Protein AF-A0A2K8WXW1-F1 (afdb_monomer_lite)

Structure (mmCIF, N/CA/C/O backbone):
data_AF-A0A2K8WXW1-F1
#
_entry.id   AF-A0A2K8WXW1-F1
#
loop_
_atom_site.group_PDB
_atom_site.id
_atom_site.type_symbol
_atom_site.label_atom_id
_atom_site.label_alt_id
_atom_site.label_comp_id
_atom_site.label_asym_id
_atom_site.label_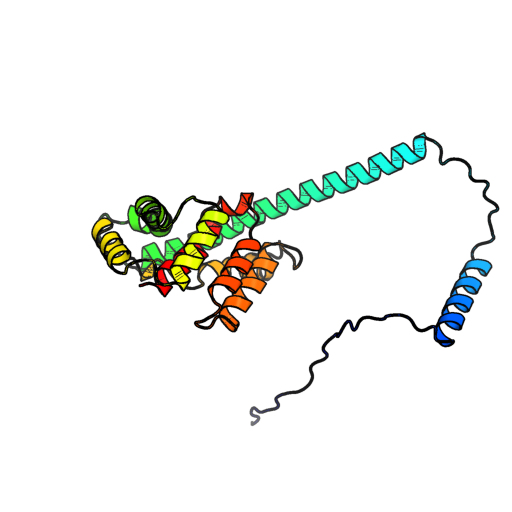entity_id
_atom_site.label_seq_id
_atom_site.pdbx_PDB_ins_code
_atom_site.Cartn_x
_atom_site.Cartn_y
_atom_site.Cartn_z
_atom_site.occupancy
_atom_site.B_iso_or_equiv
_atom_site.auth_seq_id
_atom_site.auth_comp_id
_atom_site.auth_asym_id
_atom_site.auth_atom_id
_atom_site.pdbx_PDB_model_num
ATOM 1 N N . MET A 1 1 ? 44.257 -26.983 9.330 1.00 35.41 1 MET A N 1
ATOM 2 C CA . MET A 1 1 ? 44.995 -25.894 8.655 1.00 35.41 1 MET A CA 1
ATOM 3 C C . MET A 1 1 ? 44.181 -24.623 8.792 1.00 35.41 1 MET A C 1
ATOM 5 O O . MET A 1 1 ? 42.995 -24.639 8.493 1.00 35.41 1 MET A O 1
ATOM 9 N N . LEU A 1 2 ? 44.814 -23.608 9.372 1.00 26.41 2 LEU A N 1
ATOM 10 C CA . LEU A 1 2 ? 44.281 -22.303 9.755 1.00 26.41 2 LEU A CA 1
ATOM 11 C C . LEU A 1 2 ? 44.100 -21.350 8.561 1.00 26.41 2 LEU A C 1
ATOM 13 O O . LEU A 1 2 ? 44.933 -21.359 7.658 1.00 26.41 2 LEU A O 1
ATOM 17 N N . ASN A 1 3 ? 43.052 -20.516 8.622 1.00 32.53 3 ASN A N 1
ATOM 18 C CA . ASN A 1 3 ? 43.078 -19.032 8.647 1.00 32.53 3 ASN A CA 1
ATOM 19 C C . ASN A 1 3 ? 41.647 -18.518 8.355 1.00 32.53 3 ASN A C 1
ATOM 21 O O . ASN A 1 3 ? 41.179 -18.598 7.225 1.00 32.53 3 ASN A O 1
ATOM 25 N N . SER A 1 4 ? 40.806 -18.241 9.362 1.00 32.38 4 SER A N 1
ATOM 26 C CA . SER A 1 4 ? 40.608 -16.928 10.026 1.00 32.38 4 SER A CA 1
ATOM 27 C C . SER A 1 4 ? 40.550 -15.745 9.045 1.00 32.38 4 SER A C 1
ATOM 29 O O . SER A 1 4 ? 41.544 -15.410 8.412 1.00 32.38 4 SER A O 1
ATOM 31 N N . MET A 1 5 ? 39.379 -15.141 8.808 1.00 28.55 5 MET A N 1
ATOM 32 C CA . MET A 1 5 ? 38.882 -13.974 9.565 1.00 28.55 5 MET A CA 1
ATOM 33 C C . MET A 1 5 ? 39.965 -12.914 9.818 1.00 28.55 5 MET A C 1
ATOM 35 O O . MET A 1 5 ? 40.861 -13.151 10.618 1.00 28.55 5 MET A O 1
ATOM 39 N N . ALA A 1 6 ? 39.801 -11.724 9.229 1.00 27.31 6 ALA A N 1
ATOM 40 C CA . ALA A 1 6 ? 39.492 -10.494 9.971 1.00 27.31 6 ALA A CA 1
ATOM 41 C C . ALA A 1 6 ? 39.951 -9.215 9.239 1.00 27.31 6 ALA A C 1
ATOM 43 O O . ALA A 1 6 ? 41.119 -9.049 8.919 1.00 27.31 6 ALA A O 1
ATOM 44 N N . TRP A 1 7 ? 38.998 -8.282 9.126 1.00 23.19 7 TRP A N 1
ATOM 45 C CA . TRP A 1 7 ? 39.164 -6.857 9.444 1.00 23.19 7 TRP A CA 1
ATOM 46 C C . TRP A 1 7 ? 40.019 -5.961 8.533 1.00 23.19 7 TRP A C 1
ATOM 48 O O . TRP A 1 7 ? 41.228 -5.855 8.689 1.00 23.19 7 TRP A O 1
ATOM 58 N N . ALA A 1 8 ? 39.335 -5.153 7.717 1.00 29.05 8 ALA A N 1
ATOM 59 C CA . ALA A 1 8 ? 39.272 -3.690 7.886 1.00 29.05 8 ALA A CA 1
ATOM 60 C C . ALA A 1 8 ? 38.324 -3.125 6.808 1.00 29.05 8 ALA A C 1
ATOM 62 O O . ALA A 1 8 ? 38.573 -3.260 5.617 1.00 29.05 8 ALA A O 1
ATOM 63 N N . LEU A 1 9 ? 37.107 -2.690 7.141 1.00 28.39 9 LEU A N 1
ATOM 64 C CA . LEU A 1 9 ? 36.787 -1.368 7.696 1.00 28.39 9 LEU A CA 1
ATOM 65 C C . LEU A 1 9 ? 37.421 -0.190 6.930 1.00 28.39 9 LEU A C 1
ATOM 67 O O . LEU A 1 9 ? 38.607 0.079 7.050 1.00 28.39 9 LEU A O 1
ATOM 71 N N . PHE A 1 10 ? 36.529 0.572 6.284 1.00 27.25 10 PHE A N 1
ATOM 72 C CA . PHE A 1 10 ? 36.552 2.030 6.125 1.00 27.25 10 PHE A CA 1
ATOM 73 C C . PHE A 1 10 ? 37.756 2.683 5.420 1.00 27.25 10 PHE A C 1
ATOM 75 O O . PHE A 1 10 ? 38.810 2.881 6.010 1.00 27.25 10 PHE A O 1
ATOM 82 N N . ARG A 1 11 ? 37.504 3.264 4.237 1.00 25.97 11 ARG A N 1
ATOM 83 C CA . ARG A 1 11 ? 37.444 4.732 4.013 1.00 25.97 11 ARG A CA 1
ATOM 84 C C . ARG A 1 11 ? 37.616 5.067 2.529 1.00 25.97 11 ARG A C 1
ATOM 86 O O . ARG A 1 11 ? 38.700 4.931 1.978 1.00 25.97 11 ARG A O 1
ATOM 93 N N . SER A 1 12 ? 36.552 5.607 1.941 1.00 28.94 12 SER A N 1
ATOM 94 C CA . SER A 1 12 ? 36.507 6.826 1.106 1.00 28.94 12 SER A CA 1
ATOM 95 C C . SER A 1 12 ? 35.437 6.656 0.020 1.00 28.94 12 SER A C 1
ATOM 97 O O . SER A 1 12 ? 35.616 5.970 -0.971 1.00 28.94 12 SER A O 1
ATOM 99 N N . SER A 1 13 ? 34.197 7.098 0.227 1.00 34.16 13 SER A N 1
ATOM 100 C CA . SER A 1 13 ? 33.781 8.491 0.032 1.00 34.16 13 SER A CA 1
ATOM 101 C C . SER A 1 13 ? 34.524 9.185 -1.117 1.00 34.16 13 SER A C 1
ATOM 103 O O . SER A 1 13 ? 35.381 10.034 -0.880 1.00 34.16 13 SER A O 1
ATOM 105 N N . GLN A 1 14 ? 34.14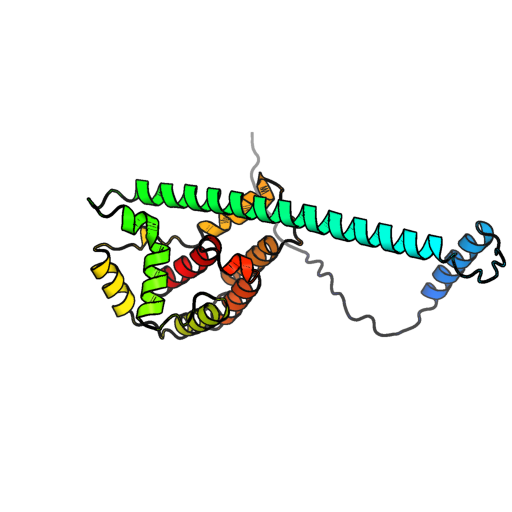8 8.889 -2.362 1.00 31.92 14 GLN A N 1
ATOM 106 C CA . GLN A 1 14 ? 34.220 9.893 -3.424 1.00 31.92 14 GLN A CA 1
ATOM 107 C C . GLN A 1 14 ? 32.815 10.297 -3.847 1.00 31.92 14 GLN A C 1
ATOM 109 O O . GLN A 1 14 ? 32.205 9.816 -4.793 1.00 31.92 14 GLN A O 1
ATOM 114 N N . ILE A 1 15 ? 32.331 11.223 -3.029 1.00 34.16 15 ILE A N 1
ATOM 115 C CA . ILE A 1 15 ? 31.379 12.274 -3.339 1.00 34.16 15 ILE A CA 1
ATOM 116 C C . ILE A 1 15 ? 31.698 12.833 -4.738 1.00 34.16 15 ILE A C 1
ATOM 118 O O . ILE A 1 15 ? 32.662 13.584 -4.888 1.00 34.16 15 ILE A O 1
ATOM 122 N N . PHE A 1 16 ? 30.881 12.547 -5.754 1.00 29.09 16 PHE A N 1
ATOM 123 C CA . PHE A 1 16 ? 30.829 13.422 -6.927 1.00 29.09 16 PHE A CA 1
ATOM 124 C C . PHE A 1 16 ? 30.012 14.660 -6.554 1.00 29.09 16 PHE A C 1
ATOM 126 O O . PHE A 1 16 ? 28.804 14.751 -6.755 1.00 29.09 16 PHE A O 1
ATOM 133 N N . LYS A 1 17 ? 30.712 15.628 -5.955 1.00 30.69 17 LYS A N 1
ATOM 134 C CA . LYS A 1 17 ? 30.275 17.019 -5.861 1.00 30.69 17 LYS A CA 1
ATOM 135 C C . LYS A 1 17 ? 30.249 17.559 -7.290 1.00 30.69 17 LYS A C 1
ATOM 137 O O . LYS A 1 17 ? 31.291 17.950 -7.811 1.00 30.69 17 LYS A O 1
ATOM 142 N N . PHE A 1 18 ? 29.073 17.663 -7.902 1.00 33.31 18 PHE A N 1
ATOM 143 C CA . PHE A 1 18 ? 28.876 18.681 -8.933 1.00 33.31 18 PHE A CA 1
ATOM 144 C C . PHE A 1 18 ? 28.776 20.036 -8.234 1.00 33.31 18 PHE A C 1
ATOM 146 O O . PHE A 1 18 ? 27.706 20.588 -7.995 1.00 33.31 18 PHE A O 1
ATOM 153 N N . GLY A 1 19 ? 29.944 20.546 -7.845 1.00 29.89 19 GLY A N 1
ATOM 154 C CA . GLY A 1 19 ? 30.117 21.957 -7.569 1.00 29.89 19 GLY A CA 1
ATOM 155 C C . GLY A 1 19 ? 29.889 22.721 -8.866 1.00 29.89 19 GLY A C 1
ATOM 156 O O . GLY A 1 19 ? 30.603 22.515 -9.845 1.00 29.89 19 GLY A O 1
ATOM 157 N N . LEU A 1 20 ? 28.872 23.578 -8.848 1.00 41.91 20 LEU A N 1
ATOM 158 C CA . LEU A 1 20 ? 28.695 24.735 -9.718 1.00 41.91 20 LEU A CA 1
ATOM 159 C C . LEU A 1 20 ? 30.023 25.243 -10.306 1.00 41.91 20 LEU A C 1
ATOM 161 O O . LEU A 1 20 ? 30.772 25.958 -9.640 1.00 41.91 20 LEU A O 1
ATOM 165 N N . LEU A 1 21 ? 30.280 24.961 -11.582 1.00 37.41 21 LEU A N 1
ATOM 166 C CA . LEU A 1 21 ? 31.285 25.697 -12.343 1.00 37.41 21 LEU A CA 1
ATOM 167 C C . LEU A 1 21 ? 30.633 26.941 -12.943 1.00 37.41 21 LEU A C 1
ATOM 169 O O . LEU A 1 21 ? 30.252 26.992 -14.111 1.00 37.41 21 LEU A O 1
ATOM 173 N N . ARG A 1 22 ? 30.541 27.984 -12.111 1.00 40.34 22 ARG A N 1
ATOM 174 C CA . ARG A 1 22 ? 30.559 29.365 -12.595 1.00 40.34 22 ARG A CA 1
ATOM 175 C C . ARG A 1 22 ? 31.976 29.686 -13.086 1.00 40.34 22 ARG A C 1
ATOM 177 O O . ARG A 1 22 ? 32.929 29.629 -12.321 1.00 40.34 22 ARG A O 1
ATOM 184 N N . LYS A 1 23 ? 32.065 30.054 -14.366 1.00 45.69 23 LYS A N 1
ATOM 185 C CA . LYS A 1 23 ? 32.908 31.119 -14.944 1.00 45.69 23 LYS A CA 1
ATOM 186 C C . LYS A 1 23 ? 34.322 31.305 -14.343 1.00 45.69 23 LYS A C 1
ATOM 188 O O . LYS A 1 23 ? 34.497 32.068 -13.398 1.00 45.69 23 LYS A O 1
ATOM 193 N N . LYS A 1 24 ? 35.349 30.744 -14.998 1.00 39.75 24 LYS A N 1
ATOM 194 C CA . LYS A 1 24 ? 36.641 31.432 -15.208 1.00 39.75 24 LYS A CA 1
ATOM 195 C C . LYS A 1 24 ? 37.446 30.754 -16.318 1.00 39.75 24 LYS A C 1
ATOM 197 O O . LYS A 1 24 ? 37.798 29.580 -16.216 1.00 39.75 24 LYS A O 1
ATOM 202 N N . ASP A 1 25 ? 37.712 31.504 -17.381 1.00 49.47 25 ASP A N 1
ATOM 203 C CA . ASP A 1 25 ? 38.533 31.089 -18.513 1.00 49.47 25 ASP A CA 1
ATOM 204 C C . ASP A 1 25 ? 39.944 30.712 -18.057 1.00 49.47 25 ASP A C 1
ATOM 206 O O . ASP A 1 25 ? 40.676 31.532 -17.506 1.00 49.47 25 ASP A O 1
ATOM 210 N N . ASN A 1 26 ? 40.335 29.461 -18.303 1.00 43.66 26 ASN A N 1
ATOM 211 C CA . ASN A 1 26 ? 41.685 28.977 -18.045 1.00 43.66 26 ASN A CA 1
ATOM 212 C C . ASN A 1 26 ? 42.341 28.576 -19.371 1.00 43.66 26 ASN A C 1
ATOM 214 O O . ASN A 1 26 ? 41.805 27.769 -20.133 1.00 43.66 26 ASN A O 1
ATOM 218 N N . LYS A 1 27 ? 43.534 29.124 -19.631 1.00 49.16 27 LYS A N 1
ATOM 219 C CA . LYS A 1 27 ? 44.319 29.044 -20.884 1.00 49.16 27 LYS A CA 1
ATOM 220 C C . LYS A 1 27 ? 44.547 27.610 -21.413 1.00 49.16 27 LYS A C 1
ATOM 222 O O . LYS A 1 27 ? 44.809 27.425 -22.599 1.00 49.16 27 LYS A O 1
ATOM 227 N N . LYS A 1 28 ? 44.391 26.584 -20.562 1.00 47.72 28 LYS A N 1
ATOM 228 C CA . LYS A 1 28 ? 44.425 25.155 -20.937 1.00 47.72 28 LYS A CA 1
ATOM 229 C C . LYS A 1 28 ? 43.214 24.701 -21.771 1.00 47.72 28 LYS A C 1
ATOM 231 O O . LYS A 1 28 ? 43.399 23.889 -22.673 1.00 47.72 28 LYS A O 1
ATOM 236 N N . ASN A 1 29 ? 42.023 25.271 -21.564 1.00 45.53 29 ASN A N 1
ATOM 237 C CA . ASN A 1 29 ? 40.834 24.943 -22.368 1.00 45.53 29 ASN A CA 1
ATOM 238 C C . ASN A 1 29 ? 40.901 25.513 -23.793 1.00 45.53 29 ASN A C 1
ATOM 240 O O . ASN A 1 29 ? 40.309 24.946 -24.709 1.00 45.53 29 ASN A O 1
ATOM 244 N N . LEU A 1 30 ? 41.680 26.579 -24.013 1.00 49.66 30 LEU A N 1
ATOM 245 C CA . LEU A 1 30 ? 41.893 27.145 -25.347 1.00 49.66 30 LEU A CA 1
ATOM 246 C C . LEU A 1 30 ? 42.735 26.215 -26.239 1.00 49.66 30 LEU A C 1
ATOM 248 O O . LEU A 1 30 ? 42.489 26.107 -27.437 1.00 49.66 30 LEU A O 1
ATOM 252 N N . LYS A 1 31 ? 43.706 25.506 -25.646 1.00 44.84 31 LYS A N 1
ATOM 253 C CA . LYS A 1 31 ? 44.615 24.611 -26.378 1.00 44.84 31 LYS A CA 1
ATOM 254 C C . LYS A 1 31 ? 43.911 23.325 -26.828 1.00 44.84 31 LYS A C 1
ATOM 256 O O . LYS A 1 31 ? 44.140 22.881 -27.945 1.00 44.84 31 LYS A O 1
ATOM 261 N N . ILE A 1 32 ? 43.000 22.788 -26.010 1.00 51.19 32 ILE A N 1
ATOM 262 C CA . ILE A 1 32 ? 42.173 21.623 -26.375 1.00 51.19 32 ILE A CA 1
ATOM 263 C C . ILE A 1 32 ? 41.173 21.996 -27.483 1.00 51.19 32 ILE A C 1
ATOM 265 O O . ILE A 1 32 ? 41.048 21.257 -28.456 1.00 51.19 32 ILE A O 1
ATOM 269 N N . ARG A 1 33 ? 40.553 23.186 -27.421 1.00 43.84 33 ARG A N 1
ATOM 270 C CA . ARG A 1 33 ? 39.678 23.701 -28.495 1.00 43.84 33 ARG A CA 1
ATOM 271 C C . ARG A 1 33 ? 40.415 23.920 -29.823 1.00 43.84 33 ARG A C 1
ATOM 273 O O . ARG A 1 33 ? 39.866 23.618 -30.877 1.00 43.84 33 ARG A O 1
ATOM 280 N N . LEU A 1 34 ? 41.656 24.412 -29.781 1.00 48.28 34 LEU A N 1
ATOM 281 C CA . LEU A 1 34 ? 42.472 24.628 -30.982 1.00 48.28 34 LEU A CA 1
ATOM 282 C C . LEU A 1 34 ? 42.942 23.319 -31.629 1.00 48.28 34 LEU A C 1
ATOM 284 O O . LEU A 1 34 ? 42.966 23.236 -32.852 1.00 48.28 34 LEU A O 1
ATOM 288 N N . VAL A 1 35 ? 43.271 22.291 -30.841 1.00 50.56 35 VAL A N 1
ATOM 289 C CA . VAL A 1 35 ? 43.636 20.969 -31.384 1.00 50.56 35 VAL A CA 1
ATOM 290 C C . VAL A 1 35 ? 42.414 20.270 -31.988 1.00 50.56 35 VAL A C 1
ATOM 292 O O . VAL A 1 35 ? 42.523 19.706 -33.074 1.00 50.56 35 VAL A O 1
ATOM 295 N N . PHE A 1 36 ? 41.237 20.393 -31.364 1.00 38.28 36 PHE A N 1
ATOM 296 C CA . PHE A 1 36 ? 39.995 19.842 -31.915 1.00 38.28 36 PHE A CA 1
ATOM 297 C C . PHE A 1 36 ? 39.606 20.511 -33.243 1.00 38.28 36 PHE A C 1
ATOM 299 O O . PHE A 1 36 ? 39.328 19.823 -34.221 1.00 38.28 36 PHE A O 1
ATOM 306 N N . ASN A 1 37 ? 39.701 21.843 -33.334 1.00 44.50 37 ASN A N 1
ATOM 307 C CA . ASN A 1 37 ? 39.435 22.565 -34.585 1.00 44.50 37 ASN A CA 1
ATOM 308 C C . ASN A 1 37 ? 40.449 22.247 -35.700 1.00 44.50 37 ASN A C 1
ATOM 310 O O . ASN A 1 37 ? 40.090 22.296 -36.876 1.00 44.50 37 ASN A O 1
ATOM 314 N N . ARG A 1 38 ? 41.697 21.892 -35.362 1.00 44.19 38 ARG A N 1
ATOM 315 C CA . ARG A 1 38 ? 42.742 21.567 -36.349 1.00 44.19 38 ARG A CA 1
ATOM 316 C C . ARG A 1 38 ? 42.624 20.143 -36.903 1.00 44.19 38 ARG A C 1
ATOM 318 O O . ARG A 1 38 ? 42.958 19.923 -38.057 1.00 44.19 38 ARG A O 1
ATOM 325 N N . ILE A 1 39 ? 42.113 19.190 -36.120 1.00 45.00 39 ILE A N 1
ATOM 326 C CA . ILE A 1 39 ? 41.828 17.824 -36.601 1.00 45.00 39 ILE A CA 1
ATOM 327 C C . ILE A 1 39 ? 40.580 17.819 -37.494 1.00 45.00 39 ILE A C 1
ATOM 329 O O . ILE A 1 39 ? 40.581 17.183 -38.545 1.00 45.00 39 ILE A O 1
ATOM 333 N N . VAL A 1 40 ? 39.550 18.595 -37.139 1.00 41.53 40 VAL A N 1
ATOM 334 C CA . VAL A 1 40 ? 38.325 18.702 -37.949 1.00 41.53 40 VAL A CA 1
ATOM 335 C C . VAL A 1 40 ? 38.597 19.360 -39.311 1.00 41.53 40 VAL A C 1
ATOM 337 O O . VAL A 1 40 ? 38.018 18.942 -40.302 1.00 41.53 40 VAL A O 1
ATOM 340 N N . THR A 1 41 ? 39.533 20.309 -39.405 1.00 47.81 41 THR A N 1
ATOM 341 C CA . THR A 1 41 ? 39.857 21.017 -40.666 1.00 47.81 41 THR A CA 1
ATOM 342 C C . THR A 1 41 ? 40.826 20.285 -41.598 1.00 47.81 41 THR A C 1
ATOM 344 O O . THR A 1 41 ? 40.911 20.642 -42.769 1.00 47.81 41 THR A O 1
ATOM 347 N N . VAL A 1 42 ? 41.545 19.264 -41.119 1.00 47.38 42 VAL A N 1
ATOM 348 C CA . VAL A 1 42 ? 42.438 18.442 -41.963 1.00 47.38 42 VAL A CA 1
ATOM 349 C C . VAL A 1 42 ? 41.697 17.246 -42.573 1.00 47.38 42 VAL A C 1
ATOM 351 O O . VAL A 1 42 ? 42.028 16.834 -43.680 1.00 47.38 42 VAL A O 1
ATOM 354 N N . TYR A 1 43 ? 40.667 16.725 -41.894 1.00 39.41 43 TYR A N 1
ATOM 355 C CA . TYR A 1 43 ? 39.862 15.598 -42.388 1.00 39.41 43 TYR A CA 1
ATOM 356 C C . TYR A 1 43 ? 38.532 16.002 -43.038 1.00 39.41 43 TYR A C 1
ATOM 358 O O . TYR A 1 43 ? 37.952 15.203 -43.768 1.00 39.41 43 TYR A O 1
ATOM 366 N N . PHE A 1 44 ? 38.064 17.235 -42.830 1.00 40.34 44 PHE A N 1
ATOM 367 C CA . PHE A 1 44 ? 36.899 17.781 -43.522 1.00 40.34 44 PHE A CA 1
ATOM 368 C C . PHE A 1 44 ? 37.308 19.063 -44.243 1.00 40.34 44 PHE A C 1
ATOM 370 O O . PHE A 1 44 ? 37.493 20.110 -43.623 1.00 40.34 44 PHE A O 1
ATOM 377 N N . GLN A 1 45 ? 37.456 18.988 -45.569 1.00 36.06 45 GLN A N 1
ATOM 378 C CA . GLN A 1 45 ? 37.508 20.198 -46.387 1.00 36.06 45 GLN A CA 1
ATOM 379 C C . GLN A 1 45 ? 36.246 21.039 -46.132 1.00 36.06 45 GLN A C 1
ATOM 381 O O . GLN A 1 45 ? 35.161 20.472 -45.950 1.00 36.06 45 GLN A O 1
ATOM 386 N N . PRO A 1 46 ? 36.350 22.381 -46.139 1.00 35.25 46 PRO A N 1
ATOM 387 C CA . PRO A 1 46 ? 35.187 23.241 -46.059 1.00 35.25 46 PRO A CA 1
ATOM 388 C C . PRO A 1 46 ? 34.415 23.080 -47.365 1.00 35.25 46 PRO A C 1
ATOM 390 O O . PRO A 1 46 ? 34.719 23.712 -48.375 1.00 35.25 46 PRO A O 1
ATOM 393 N N . TYR A 1 47 ? 33.396 22.227 -47.352 1.00 36.41 47 TYR A N 1
ATOM 394 C CA . TYR A 1 47 ? 32.319 22.374 -48.308 1.00 36.41 47 TYR A CA 1
ATOM 395 C C . TYR A 1 47 ? 31.704 23.745 -48.036 1.00 36.41 47 TYR A C 1
ATOM 397 O O . TYR A 1 47 ? 30.994 23.939 -47.048 1.00 36.41 47 TYR A O 1
ATOM 405 N N . TYR A 1 48 ? 32.000 24.707 -48.910 1.00 42.44 48 TYR A N 1
ATOM 406 C CA . TYR A 1 48 ? 31.105 25.825 -49.161 1.00 42.44 48 TYR A CA 1
ATOM 407 C C . TYR A 1 48 ? 29.781 25.221 -49.626 1.00 42.44 48 TYR A C 1
ATOM 409 O O . TYR A 1 48 ? 29.544 25.029 -50.815 1.00 42.44 48 TYR A O 1
ATOM 417 N N . SER A 1 49 ? 28.938 24.843 -48.673 1.00 33.97 49 SER A N 1
ATOM 418 C CA . SER A 1 49 ? 27.569 24.477 -48.959 1.00 33.97 49 SER A CA 1
ATOM 419 C C . SER A 1 49 ? 26.751 25.729 -48.729 1.00 33.97 49 SER A C 1
ATOM 421 O O . SER A 1 49 ? 26.504 26.145 -47.595 1.00 33.97 49 SER A O 1
ATOM 423 N N . TYR A 1 50 ? 26.383 26.360 -49.842 1.00 38.06 50 TYR A N 1
ATOM 424 C CA . TYR A 1 50 ? 25.182 27.169 -49.938 1.00 38.06 50 TYR A CA 1
ATOM 425 C C . TYR A 1 50 ? 24.109 26.546 -49.042 1.00 38.06 50 TYR A C 1
ATOM 427 O O . TYR A 1 50 ? 23.912 25.331 -49.064 1.00 38.06 50 TYR A O 1
ATOM 435 N N . THR A 1 51 ? 23.421 27.354 -48.239 1.00 46.47 51 THR A N 1
ATOM 436 C CA . THR A 1 51 ? 22.194 26.933 -47.563 1.00 46.47 51 THR A CA 1
ATOM 437 C C . THR A 1 51 ? 21.156 26.588 -48.628 1.00 46.47 51 THR A C 1
ATOM 439 O O . THR A 1 51 ? 20.289 27.393 -48.958 1.00 46.47 51 THR A O 1
ATOM 442 N N . ILE A 1 52 ? 21.265 25.393 -49.202 1.00 50.62 52 ILE A N 1
ATOM 443 C CA . ILE A 1 52 ? 20.201 24.755 -49.950 1.00 50.62 52 ILE A CA 1
ATOM 444 C C . ILE A 1 52 ? 19.157 24.466 -48.873 1.00 50.62 52 ILE A C 1
ATOM 446 O O . ILE A 1 52 ? 19.469 23.746 -47.915 1.00 50.62 52 ILE A O 1
ATOM 450 N N . PRO A 1 53 ? 17.954 25.063 -48.932 1.00 53.06 53 PRO A N 1
ATOM 451 C CA . PRO A 1 53 ? 16.900 24.682 -48.014 1.00 53.06 53 PRO A CA 1
ATOM 452 C C . PRO A 1 53 ? 16.745 23.174 -48.154 1.00 53.06 53 PRO A C 1
ATOM 454 O O . PRO A 1 53 ? 16.498 22.688 -49.257 1.00 53.06 53 PRO A O 1
ATOM 457 N N . LEU A 1 54 ? 16.975 22.446 -47.053 1.00 48.75 54 LEU A N 1
ATOM 458 C CA . LEU A 1 54 ? 16.814 20.996 -47.015 1.00 48.75 54 LEU A CA 1
ATOM 459 C C . LEU A 1 54 ? 15.510 20.680 -47.765 1.00 48.75 54 LEU A C 1
ATOM 461 O O . LEU A 1 54 ? 14.486 21.252 -47.355 1.00 48.75 54 LEU A O 1
ATOM 465 N N . PRO A 1 55 ? 15.539 19.899 -48.868 1.00 60.38 55 PRO A N 1
ATOM 466 C CA . PRO A 1 55 ? 14.377 19.732 -49.727 1.00 60.38 55 PRO A CA 1
ATOM 467 C C . PRO A 1 55 ? 13.179 19.413 -48.849 1.00 60.38 55 PRO A C 1
ATOM 469 O O . PRO A 1 55 ? 13.295 18.617 -47.915 1.00 60.38 55 PRO A O 1
ATOM 472 N N . THR A 1 56 ? 12.042 20.054 -49.091 1.00 60.19 56 THR A N 1
ATOM 473 C CA . THR A 1 56 ? 10.841 19.947 -48.246 1.00 60.19 56 THR A CA 1
ATOM 474 C C . THR A 1 56 ? 10.466 18.485 -47.961 1.00 60.19 56 THR A C 1
ATOM 476 O O . THR A 1 56 ? 9.959 18.166 -46.889 1.00 60.19 56 THR A O 1
ATOM 479 N N . ILE A 1 57 ? 10.802 17.589 -48.895 1.00 61.53 57 ILE A N 1
ATOM 480 C CA . ILE A 1 57 ? 10.681 16.130 -48.809 1.00 61.53 57 ILE A CA 1
ATOM 481 C C . ILE A 1 57 ? 11.595 15.521 -47.725 1.00 61.53 57 ILE A C 1
ATOM 483 O O . ILE A 1 57 ? 11.119 14.725 -46.923 1.00 61.53 57 ILE A O 1
ATOM 487 N N . LEU A 1 58 ? 12.868 15.923 -47.627 1.00 65.38 58 LEU A N 1
ATOM 488 C CA . LEU A 1 58 ? 13.828 15.396 -46.645 1.00 65.38 58 LEU A CA 1
ATOM 489 C C . LEU A 1 58 ? 13.503 15.855 -45.211 1.00 65.38 58 LEU A C 1
ATOM 491 O O . LEU A 1 58 ? 13.666 15.081 -44.271 1.00 65.38 58 LEU A O 1
ATOM 495 N N . LYS A 1 59 ? 12.964 17.074 -45.033 1.00 66.50 59 LYS A N 1
ATOM 496 C CA . LYS A 1 59 ? 12.456 17.542 -43.723 1.00 66.50 59 LYS A CA 1
ATOM 497 C C . LYS A 1 59 ? 11.244 16.734 -43.260 1.00 66.50 59 LYS A C 1
ATOM 499 O O . LYS A 1 59 ? 11.185 16.345 -42.097 1.00 66.50 59 LYS A O 1
ATOM 504 N N . LYS A 1 60 ? 10.303 16.460 -44.173 1.00 69.38 60 LYS A N 1
ATOM 505 C CA . LYS A 1 60 ? 9.135 15.612 -43.893 1.00 69.38 60 LYS A CA 1
ATOM 506 C C . LYS A 1 60 ? 9.550 14.178 -43.568 1.00 69.38 60 LYS A C 1
ATOM 508 O O . LYS A 1 60 ? 9.024 13.607 -42.623 1.00 69.38 60 LYS A O 1
ATOM 513 N N . LEU A 1 61 ? 10.528 13.625 -44.287 1.00 73.19 61 LEU A N 1
ATOM 514 C CA . LEU A 1 61 ? 11.046 12.281 -44.026 1.00 73.19 61 LEU A CA 1
ATOM 515 C C . LEU A 1 61 ? 11.712 12.184 -42.644 1.00 73.19 61 LEU A C 1
ATOM 517 O O . LEU A 1 61 ? 11.457 11.239 -41.908 1.00 73.19 61 LEU A O 1
ATOM 521 N N . LEU A 1 62 ? 12.494 13.197 -42.252 1.00 76.62 62 LEU A N 1
ATOM 522 C CA . LEU A 1 62 ? 13.105 13.272 -40.921 1.00 76.62 62 LEU A CA 1
ATOM 523 C C . LEU A 1 62 ? 12.047 13.376 -39.809 1.00 76.62 62 LEU A C 1
ATOM 525 O O . LEU A 1 62 ? 12.164 12.702 -38.791 1.00 76.62 62 LEU A O 1
ATOM 529 N N . GLN A 1 63 ? 10.995 14.178 -40.014 1.00 73.88 63 GLN A N 1
ATOM 530 C CA . GLN A 1 63 ? 9.860 14.255 -39.086 1.00 73.88 63 GLN A CA 1
ATOM 531 C C . GLN A 1 63 ? 9.129 12.917 -38.958 1.00 73.88 63 GLN A C 1
ATOM 533 O O . GLN A 1 63 ? 8.814 12.520 -37.842 1.00 73.88 63 GLN A O 1
ATOM 538 N N . ILE A 1 64 ? 8.901 12.209 -40.068 1.00 77.56 64 ILE A N 1
ATOM 539 C CA . ILE A 1 64 ? 8.271 10.883 -40.059 1.00 77.56 64 ILE A CA 1
ATOM 540 C C . ILE A 1 64 ? 9.150 9.884 -39.298 1.00 77.56 64 ILE A C 1
ATOM 542 O O . ILE A 1 64 ? 8.636 9.191 -38.430 1.00 77.56 64 ILE A O 1
ATOM 546 N N . ILE A 1 65 ? 10.466 9.863 -39.539 1.00 76.31 65 ILE A N 1
ATOM 547 C CA . ILE A 1 65 ? 11.401 8.978 -38.825 1.00 76.31 65 ILE A CA 1
ATOM 548 C C . ILE A 1 65 ? 11.379 9.260 -37.316 1.00 76.31 65 ILE A C 1
ATOM 550 O O . ILE A 1 65 ? 11.229 8.333 -36.522 1.00 76.31 65 ILE A O 1
ATOM 554 N N . ILE A 1 66 ? 11.460 10.531 -36.909 1.00 73.38 66 ILE A N 1
ATOM 555 C CA . ILE A 1 66 ? 11.383 10.923 -35.493 1.00 73.38 66 ILE A CA 1
ATOM 556 C C . ILE A 1 66 ? 10.042 10.488 -34.886 1.00 73.38 66 ILE A C 1
ATOM 558 O O . ILE A 1 66 ? 10.028 9.901 -33.808 1.00 73.38 66 ILE A O 1
ATOM 562 N N . LEU A 1 67 ? 8.927 10.702 -35.588 1.00 66.69 67 LEU A N 1
ATOM 563 C CA . LEU A 1 67 ? 7.597 10.309 -35.120 1.00 66.69 67 LEU A CA 1
ATOM 564 C C . LEU A 1 67 ? 7.464 8.781 -34.984 1.00 66.69 67 LEU A C 1
ATOM 566 O O . LEU A 1 67 ? 6.926 8.297 -33.990 1.00 66.69 67 LEU A O 1
ATOM 570 N N . THR A 1 68 ? 8.005 8.009 -35.933 1.00 66.00 68 THR A N 1
ATOM 571 C CA . THR A 1 68 ? 8.018 6.537 -35.865 1.00 66.00 68 THR A CA 1
ATOM 572 C C . THR A 1 68 ? 8.903 6.008 -34.734 1.00 66.00 68 THR A C 1
ATOM 574 O O . THR A 1 68 ? 8.548 5.027 -34.091 1.00 66.00 68 THR A O 1
ATOM 577 N N . LEU A 1 69 ? 10.023 6.676 -34.433 1.00 57.22 69 LEU A N 1
ATOM 578 C CA . LEU A 1 69 ? 10.909 6.291 -33.331 1.00 57.22 69 LEU A CA 1
ATOM 579 C C . LEU A 1 69 ? 10.295 6.611 -31.962 1.00 57.22 69 LEU A C 1
ATOM 581 O O . LEU A 1 69 ? 10.411 5.801 -31.047 1.00 57.22 69 LEU A O 1
ATOM 585 N N . ILE A 1 70 ? 9.614 7.755 -31.825 1.00 61.81 70 ILE A N 1
ATOM 586 C CA . ILE A 1 70 ? 8.907 8.125 -30.587 1.00 61.81 70 ILE A CA 1
ATOM 587 C C . ILE A 1 70 ? 7.761 7.139 -30.323 1.00 61.81 70 ILE A C 1
ATOM 589 O O . ILE A 1 70 ? 7.676 6.575 -29.236 1.00 61.81 70 ILE A O 1
ATOM 593 N N . THR A 1 71 ? 6.939 6.856 -31.337 1.00 61.53 71 THR A N 1
ATOM 594 C CA . THR A 1 71 ? 5.789 5.943 -31.198 1.00 61.53 71 THR A CA 1
ATOM 595 C C . THR A 1 71 ? 6.194 4.494 -30.907 1.00 61.53 71 THR A C 1
ATOM 597 O O . THR A 1 71 ? 5.534 3.837 -30.105 1.00 61.53 71 THR A O 1
ATOM 600 N N . ALA A 1 72 ? 7.300 4.002 -31.479 1.00 55.31 72 ALA A N 1
ATOM 601 C CA . ALA A 1 72 ? 7.827 2.665 -31.182 1.00 55.31 72 ALA A CA 1
ATOM 602 C C . ALA A 1 72 ? 8.429 2.547 -29.765 1.00 55.31 72 ALA A C 1
ATOM 604 O O . ALA A 1 72 ? 8.371 1.485 -29.135 1.00 55.31 72 ALA A O 1
ATOM 605 N N . CYS A 1 73 ? 9.008 3.632 -29.246 1.00 60.06 73 CYS A N 1
ATOM 606 C CA . CYS A 1 73 ? 9.524 3.675 -27.879 1.00 60.06 73 CYS A CA 1
ATOM 607 C C . CYS A 1 73 ? 8.372 3.652 -26.862 1.00 60.06 73 CYS A C 1
ATOM 609 O O . CYS A 1 73 ? 8.399 2.860 -25.919 1.00 60.06 73 CYS A O 1
ATOM 611 N N . ASP A 1 74 ? 7.318 4.436 -27.109 1.00 63.28 74 ASP A N 1
ATOM 612 C CA . ASP A 1 74 ? 6.126 4.480 -26.257 1.00 63.28 74 ASP A CA 1
ATOM 613 C C . ASP A 1 74 ? 5.364 3.147 -26.254 1.00 63.28 74 ASP A C 1
ATOM 615 O O . ASP A 1 74 ? 4.949 2.680 -25.193 1.00 63.28 74 ASP A O 1
ATOM 619 N N . SER A 1 75 ? 5.235 2.468 -27.403 1.00 63.06 75 SER A N 1
ATOM 620 C CA . SER A 1 75 ? 4.576 1.154 -27.460 1.00 63.06 75 SER A CA 1
ATOM 621 C C . SER A 1 75 ? 5.333 0.087 -26.665 1.00 63.06 75 SER A C 1
ATOM 623 O O . SER A 1 75 ? 4.728 -0.726 -25.962 1.00 63.06 75 SER A O 1
ATOM 625 N N . THR A 1 76 ? 6.665 0.100 -26.747 1.00 69.62 76 THR A N 1
ATOM 626 C CA . THR A 1 76 ? 7.520 -0.846 -26.019 1.00 69.62 76 THR A CA 1
ATOM 627 C C . THR A 1 76 ? 7.482 -0.563 -24.520 1.00 69.62 76 THR A C 1
ATOM 629 O O . THR A 1 76 ? 7.306 -1.485 -23.725 1.00 69.62 76 THR A O 1
ATOM 632 N N . LYS A 1 77 ? 7.563 0.715 -24.127 1.00 72.38 77 LYS A N 1
ATOM 633 C CA . LYS A 1 77 ? 7.459 1.142 -22.730 1.00 72.38 77 LYS A CA 1
ATOM 634 C C . LYS A 1 77 ? 6.115 0.755 -22.114 1.00 72.38 77 LYS A C 1
ATOM 636 O O . LYS A 1 77 ? 6.105 0.189 -21.029 1.00 72.38 77 LYS A O 1
ATOM 641 N N . ASN A 1 78 ? 5.008 0.974 -22.825 1.00 76.88 78 ASN A N 1
ATOM 642 C CA . ASN A 1 78 ? 3.676 0.577 -22.360 1.00 76.88 78 ASN A CA 1
ATOM 643 C C . ASN A 1 78 ? 3.555 -0.939 -22.163 1.00 76.88 78 ASN A C 1
ATOM 645 O O . ASN A 1 78 ? 2.934 -1.388 -21.205 1.00 76.88 78 ASN A O 1
ATOM 649 N N . THR A 1 79 ? 4.177 -1.730 -23.041 1.00 85.44 79 THR A N 1
ATOM 650 C CA . THR A 1 79 ? 4.178 -3.196 -22.916 1.00 85.44 79 THR A CA 1
ATOM 651 C C . THR A 1 79 ? 4.977 -3.649 -21.692 1.00 85.44 79 THR A C 1
ATOM 653 O O . THR A 1 79 ? 4.521 -4.508 -20.944 1.00 85.44 79 THR A O 1
ATOM 656 N N . ILE A 1 80 ? 6.153 -3.058 -21.460 1.00 87.19 80 ILE A N 1
ATOM 657 C CA . ILE A 1 80 ? 6.986 -3.366 -20.289 1.00 87.19 80 ILE A CA 1
ATOM 658 C C . ILE A 1 80 ? 6.276 -2.970 -18.992 1.00 87.19 80 ILE A C 1
ATOM 660 O O . ILE A 1 80 ? 6.275 -3.760 -18.052 1.00 87.19 80 ILE A O 1
ATOM 664 N N . ASP A 1 81 ? 5.647 -1.794 -18.946 1.00 88.44 81 ASP A N 1
ATOM 665 C CA . ASP A 1 81 ? 4.894 -1.342 -17.772 1.00 88.44 81 ASP A CA 1
ATOM 666 C C . ASP A 1 81 ? 3.720 -2.279 -17.459 1.00 88.44 81 ASP A C 1
ATOM 668 O O . ASP A 1 81 ? 3.516 -2.623 -16.299 1.00 88.44 81 ASP A O 1
ATOM 672 N N . LEU A 1 82 ? 2.989 -2.753 -18.474 1.00 91.19 82 LEU A N 1
ATOM 673 C CA . LEU A 1 82 ? 1.910 -3.727 -18.281 1.00 91.19 82 LEU A CA 1
ATOM 674 C C . LEU A 1 82 ? 2.437 -5.056 -17.717 1.00 91.19 82 LEU A C 1
ATOM 676 O O . LEU A 1 82 ? 1.898 -5.580 -16.747 1.00 91.19 82 LEU A O 1
ATOM 680 N N . ILE A 1 83 ? 3.529 -5.580 -18.284 1.00 93.31 83 ILE A N 1
ATOM 681 C CA . ILE A 1 83 ? 4.161 -6.809 -17.784 1.00 93.31 83 ILE A CA 1
ATOM 682 C C . ILE A 1 83 ? 4.651 -6.606 -16.345 1.00 93.31 83 ILE A C 1
ATOM 684 O O . ILE A 1 83 ? 4.524 -7.505 -15.514 1.00 93.31 83 ILE A O 1
ATOM 688 N N . ALA A 1 84 ? 5.217 -5.442 -16.028 1.00 94.38 84 ALA A N 1
ATOM 689 C CA . ALA A 1 84 ? 5.675 -5.130 -14.682 1.00 94.38 84 ALA A CA 1
ATOM 690 C C . ALA A 1 84 ? 4.519 -5.117 -13.674 1.00 94.38 84 ALA A C 1
ATOM 692 O O . ALA A 1 84 ? 4.674 -5.689 -12.593 1.00 94.38 84 ALA A O 1
ATOM 693 N N . ASP A 1 85 ? 3.374 -4.534 -14.034 1.00 95.00 85 ASP A N 1
ATOM 694 C CA . ASP A 1 85 ? 2.158 -4.545 -13.216 1.00 95.00 85 ASP A CA 1
ATOM 695 C C . ASP A 1 85 ? 1.685 -5.983 -12.950 1.00 95.00 85 ASP A C 1
ATOM 697 O O . ASP A 1 85 ? 1.557 -6.380 -11.792 1.00 95.00 85 ASP A O 1
ATOM 701 N N . GLU A 1 86 ? 1.531 -6.801 -13.998 1.00 95.12 86 GLU A N 1
ATOM 702 C CA . GLU A 1 86 ? 1.091 -8.201 -13.886 1.00 95.12 86 GLU A CA 1
ATOM 703 C C . GLU A 1 86 ? 2.031 -9.039 -13.005 1.00 95.12 86 GLU A C 1
ATOM 705 O O . GLU A 1 86 ? 1.601 -9.832 -12.162 1.00 95.12 86 GLU A O 1
ATOM 710 N N . LYS A 1 87 ? 3.350 -8.881 -13.180 1.00 94.69 87 LYS A N 1
ATOM 711 C CA . LYS A 1 87 ? 4.347 -9.618 -12.388 1.00 94.69 87 LYS A CA 1
ATOM 712 C C . LYS A 1 87 ? 4.394 -9.139 -10.944 1.00 94.69 87 LYS A C 1
ATOM 714 O O . LYS A 1 87 ? 4.612 -9.956 -10.043 1.00 94.69 87 LYS A O 1
ATOM 719 N N . PHE A 1 88 ? 4.194 -7.844 -10.714 1.00 94.62 88 PHE A N 1
ATOM 720 C CA . PHE A 1 88 ? 4.105 -7.291 -9.372 1.00 94.62 88 PHE A CA 1
ATOM 721 C C . PHE A 1 88 ? 2.869 -7.818 -8.643 1.00 94.62 88 PHE A C 1
ATOM 723 O O . PHE A 1 88 ? 2.993 -8.296 -7.511 1.00 94.62 88 PHE A O 1
ATOM 730 N N . GLU A 1 89 ? 1.707 -7.786 -9.298 1.00 94.12 89 GLU A N 1
ATOM 731 C CA . GLU A 1 89 ? 0.447 -8.303 -8.767 1.00 94.12 89 GLU A CA 1
ATOM 732 C C . GLU A 1 89 ? 0.587 -9.771 -8.377 1.00 94.12 89 GLU A C 1
ATOM 734 O O . GLU A 1 89 ? 0.387 -10.119 -7.214 1.00 94.12 89 GLU A O 1
ATOM 739 N N . LEU A 1 90 ? 1.069 -10.608 -9.300 1.00 92.56 90 LEU A N 1
ATOM 740 C CA . LEU A 1 90 ? 1.267 -12.034 -9.061 1.00 92.56 90 LEU A CA 1
ATOM 741 C C . LEU A 1 90 ? 2.190 -12.300 -7.862 1.00 92.56 90 LEU A C 1
ATOM 743 O O . LEU A 1 90 ? 1.885 -13.127 -7.001 1.00 92.56 90 LEU A O 1
ATOM 747 N N . CYS A 1 91 ? 3.321 -11.592 -7.770 1.00 91.56 91 CYS A N 1
ATOM 748 C CA . CYS A 1 91 ? 4.223 -11.716 -6.624 1.00 91.56 91 CYS A CA 1
ATOM 749 C C . CYS A 1 91 ? 3.531 -11.327 -5.308 1.00 91.56 91 CYS A C 1
ATOM 751 O O . CYS A 1 91 ? 3.676 -12.013 -4.288 1.00 91.56 91 CYS A O 1
ATOM 753 N N . SER A 1 92 ? 2.781 -10.225 -5.334 1.00 89.88 92 SER A N 1
ATOM 754 C CA . SER A 1 92 ? 2.048 -9.686 -4.193 1.00 89.88 92 SER A CA 1
ATOM 755 C C . SER A 1 92 ? 0.980 -10.669 -3.706 1.00 89.88 92 SER A C 1
ATOM 757 O O . SER A 1 92 ? 0.911 -10.970 -2.512 1.00 89.88 92 SER A O 1
ATOM 759 N N . GLU A 1 93 ? 0.208 -11.244 -4.627 1.00 88.69 93 GLU A N 1
ATOM 760 C CA . GLU A 1 93 ? -0.830 -12.233 -4.344 1.00 88.69 93 GLU A CA 1
ATOM 761 C C . GLU A 1 93 ? -0.269 -13.541 -3.797 1.00 88.69 93 GLU A C 1
ATOM 763 O O . GLU A 1 93 ? -0.777 -14.040 -2.797 1.00 88.69 93 GLU A O 1
ATOM 768 N N . ILE A 1 94 ? 0.802 -14.086 -4.383 1.00 86.75 94 ILE A N 1
ATOM 769 C CA . ILE A 1 94 ? 1.431 -15.321 -3.886 1.00 86.75 94 ILE A CA 1
ATOM 770 C C . ILE A 1 94 ? 1.880 -15.143 -2.431 1.00 86.75 94 ILE A C 1
ATOM 772 O O . ILE A 1 94 ? 1.603 -15.992 -1.578 1.00 86.75 94 ILE A O 1
ATOM 776 N N . LYS A 1 95 ? 2.549 -14.023 -2.123 1.00 84.50 95 LYS A N 1
ATOM 777 C CA . LYS A 1 95 ? 2.989 -13.710 -0.755 1.00 84.50 95 LYS A CA 1
ATOM 778 C C . LYS A 1 95 ? 1.811 -13.541 0.196 1.00 84.50 95 LYS A C 1
ATOM 780 O O . LYS A 1 95 ? 1.895 -13.979 1.342 1.00 84.50 95 LYS A O 1
ATOM 785 N N . TYR A 1 96 ? 0.736 -12.912 -0.266 1.00 85.31 96 TYR A N 1
ATOM 786 C CA . TYR A 1 96 ? -0.452 -12.685 0.541 1.00 85.31 96 TYR A CA 1
ATOM 787 C C . TYR A 1 96 ? -1.224 -13.982 0.815 1.00 85.31 96 TYR A C 1
ATOM 789 O O . TYR A 1 96 ? -1.508 -14.305 1.968 1.00 85.31 96 TYR A O 1
ATOM 797 N N . ASN A 1 97 ? -1.486 -14.780 -0.220 1.00 84.25 97 ASN A N 1
ATOM 798 C CA . ASN A 1 97 ? -2.199 -16.053 -0.124 1.00 84.25 97 ASN A CA 1
ATOM 799 C C . ASN A 1 97 ? -1.506 -17.020 0.833 1.00 84.25 97 ASN A C 1
ATOM 801 O O . ASN A 1 97 ? -2.174 -17.642 1.656 1.00 84.25 97 ASN A O 1
ATOM 805 N N . ARG A 1 98 ? -0.170 -17.070 0.804 1.00 80.94 98 ARG A N 1
ATOM 806 C CA . ARG A 1 98 ? 0.614 -17.850 1.766 1.00 80.94 98 ARG A CA 1
ATOM 807 C C . ARG A 1 98 ? 0.284 -17.480 3.218 1.00 80.94 98 ARG A C 1
ATOM 809 O O . ARG A 1 98 ? 0.086 -18.367 4.044 1.00 80.94 98 ARG A O 1
ATOM 816 N N . ARG A 1 99 ? 0.137 -16.188 3.527 1.00 80.19 99 ARG A N 1
ATOM 817 C CA . ARG A 1 99 ? -0.249 -15.719 4.872 1.00 80.19 99 ARG A CA 1
ATOM 818 C C . ARG A 1 99 ? -1.680 -16.100 5.215 1.00 80.19 99 ARG A C 1
ATOM 820 O O . ARG A 1 99 ? -1.929 -16.617 6.301 1.00 80.19 99 ARG A O 1
ATOM 827 N N . VAL A 1 100 ? -2.610 -15.897 4.282 1.00 81.94 100 VAL A N 1
ATOM 828 C CA . VAL A 1 100 ? -4.018 -16.280 4.461 1.00 81.94 100 VAL A CA 1
ATOM 829 C C . VAL A 1 100 ? -4.139 -17.763 4.829 1.00 81.94 100 VAL A C 1
ATOM 831 O O . VAL A 1 100 ? -4.921 -18.096 5.722 1.00 81.94 100 VAL A O 1
ATOM 834 N N . THR A 1 101 ? -3.342 -18.631 4.196 1.00 75.25 101 THR A N 1
ATOM 835 C CA . THR A 1 101 ? -3.322 -20.075 4.468 1.00 75.25 101 THR A CA 1
ATOM 836 C C . THR A 1 101 ? -2.594 -20.452 5.759 1.00 75.25 101 THR A C 1
ATOM 838 O O . THR A 1 101 ? -3.059 -21.336 6.474 1.00 75.25 101 THR A O 1
ATOM 841 N N . GLU A 1 102 ? -1.480 -19.791 6.088 1.00 72.50 102 GLU A N 1
ATOM 842 C CA . GLU A 1 102 ? -0.659 -20.110 7.268 1.00 72.50 102 GLU A CA 1
ATOM 843 C C . GLU A 1 102 ? -1.305 -19.643 8.585 1.00 72.50 102 GLU A C 1
ATOM 845 O O . GLU A 1 102 ? -1.140 -20.290 9.615 1.00 72.50 102 GLU A O 1
ATOM 850 N N . ILE A 1 103 ? -2.098 -18.564 8.569 1.00 67.06 103 ILE A N 1
ATOM 851 C CA . ILE A 1 103 ? -2.688 -17.940 9.774 1.00 67.06 103 ILE A CA 1
ATOM 852 C C . ILE A 1 103 ? -3.957 -18.681 10.267 1.00 67.06 103 ILE A C 1
ATOM 854 O O . ILE A 1 103 ? -4.746 -18.144 11.040 1.00 67.06 103 ILE A O 1
ATOM 858 N N . GLY A 1 104 ? -4.154 -19.936 9.842 1.00 56.12 104 GLY A N 1
ATOM 859 C CA . GLY A 1 104 ? -5.205 -20.856 10.301 1.00 56.12 104 GLY A CA 1
ATOM 860 C C . GLY A 1 104 ? -6.634 -20.403 9.956 1.00 56.12 104 GLY A C 1
ATOM 861 O O . GLY A 1 104 ? -6.947 -19.214 9.963 1.00 56.12 104 GLY A O 1
ATOM 862 N N . PRO A 1 105 ? -7.575 -21.289 9.613 1.00 55.22 105 PRO A N 1
ATOM 863 C CA . PRO A 1 105 ? -8.931 -20.840 9.333 1.00 55.22 105 PRO A CA 1
ATOM 864 C C . PRO A 1 105 ? -9.619 -20.406 10.635 1.00 55.22 105 PRO A C 1
ATOM 866 O O . PRO A 1 105 ? -9.896 -21.221 11.508 1.00 55.22 105 PRO A O 1
ATOM 869 N N . ILE A 1 106 ? -9.971 -19.123 10.731 1.00 64.25 106 ILE A N 1
ATOM 870 C CA . ILE A 1 106 ? -11.135 -18.725 11.525 1.00 64.25 106 ILE A CA 1
ATOM 871 C C . ILE A 1 106 ? -12.320 -19.147 10.663 1.00 64.25 106 ILE A C 1
ATOM 873 O O . ILE A 1 106 ? -12.496 -18.620 9.559 1.00 64.25 106 ILE A O 1
ATOM 877 N N . ALA A 1 107 ? -13.034 -20.189 11.091 1.00 67.94 107 ALA A N 1
ATOM 878 C CA . ALA A 1 107 ? -14.079 -20.823 10.294 1.00 67.94 107 ALA A CA 1
ATOM 879 C C . ALA A 1 107 ? -15.042 -19.773 9.707 1.00 67.94 107 ALA A C 1
ATOM 881 O O . ALA A 1 107 ? -15.535 -18.897 10.415 1.00 67.94 107 ALA A O 1
ATOM 882 N N . GLY A 1 108 ? -15.265 -19.826 8.390 1.00 67.56 108 GLY A N 1
ATOM 883 C CA . GLY A 1 108 ? -16.187 -18.923 7.689 1.00 67.56 108 GLY A CA 1
ATOM 884 C C . GLY A 1 108 ? -15.688 -17.494 7.420 1.00 67.56 108 GLY A C 1
ATOM 885 O O . GLY A 1 108 ? -16.449 -16.698 6.882 1.00 67.56 108 GLY A O 1
ATOM 886 N N . LYS A 1 109 ? -14.432 -17.139 7.740 1.00 80.19 109 LYS A N 1
ATOM 887 C CA . LYS A 1 109 ? -13.899 -15.764 7.578 1.00 80.19 109 LYS A CA 1
ATOM 888 C C . LYS A 1 109 ? -12.898 -15.584 6.426 1.00 80.19 109 LYS A C 1
ATOM 890 O O . LYS A 1 109 ? -12.261 -14.537 6.323 1.00 80.19 109 LYS A O 1
ATOM 895 N N . LEU A 1 110 ? -12.757 -16.576 5.539 1.00 82.94 110 LEU A N 1
ATOM 896 C CA . LEU A 1 110 ? -11.784 -16.554 4.433 1.00 82.94 110 LEU A CA 1
ATOM 897 C C . LEU A 1 110 ? -11.931 -15.318 3.533 1.00 82.94 110 LEU A C 1
ATOM 899 O O . LEU A 1 110 ? -10.929 -14.704 3.180 1.00 82.94 110 LEU A O 1
ATOM 903 N N . ILE A 1 111 ? -13.166 -14.918 3.225 1.00 84.06 111 ILE A N 1
ATOM 904 C CA . ILE A 1 111 ? -13.423 -13.766 2.355 1.00 84.06 111 ILE A CA 1
ATOM 905 C C . ILE A 1 111 ? -12.907 -12.454 2.960 1.00 84.06 111 ILE A C 1
ATOM 907 O O . ILE A 1 111 ? -12.372 -11.617 2.239 1.00 84.06 111 ILE A O 1
ATOM 911 N N . TYR A 1 112 ? -12.982 -12.285 4.284 1.00 85.44 112 TY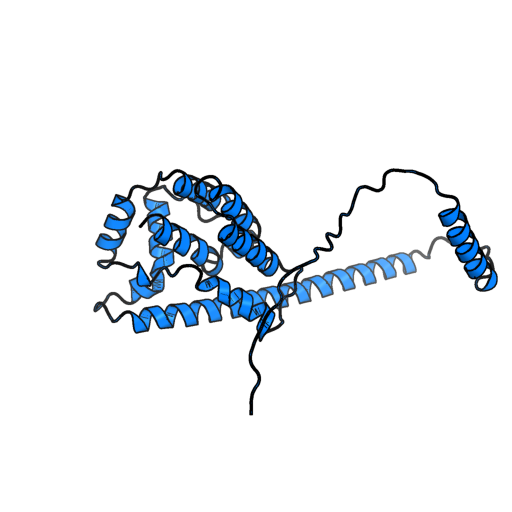R A N 1
ATOM 912 C CA . TYR A 1 112 ? -12.418 -11.110 4.953 1.00 85.44 112 TYR A CA 1
ATOM 913 C C . TYR A 1 112 ? -10.899 -11.152 4.975 1.00 85.44 112 TYR A C 1
ATOM 915 O O . TYR A 1 112 ? -10.260 -10.129 4.751 1.00 85.44 112 TYR A O 1
ATOM 923 N N . LYS A 1 113 ? -10.316 -12.343 5.162 1.00 86.19 113 LYS A N 1
ATOM 924 C CA . LYS A 1 113 ? -8.870 -12.510 5.027 1.00 86.19 113 LYS A CA 1
ATOM 925 C C . LYS A 1 113 ? -8.410 -12.140 3.624 1.00 86.19 113 LYS A C 1
ATOM 927 O O . LYS A 1 113 ? -7.455 -11.401 3.498 1.00 86.19 113 LYS A O 1
ATOM 932 N N . GLN A 1 114 ? -9.081 -12.583 2.568 1.00 87.38 114 GLN A N 1
ATOM 933 C CA . GLN A 1 114 ? -8.671 -12.270 1.193 1.00 87.38 114 GLN A CA 1
ATOM 934 C C . GLN A 1 114 ? -8.762 -10.773 0.856 1.00 87.38 114 GLN A C 1
ATOM 936 O O . GLN A 1 114 ? -7.976 -10.288 0.050 1.00 87.38 114 GLN A O 1
ATOM 941 N N . ASN A 1 115 ? -9.666 -10.038 1.508 1.00 90.44 115 ASN A N 1
ATOM 942 C CA . ASN A 1 115 ? -9.985 -8.648 1.176 1.00 90.44 115 ASN A CA 1
ATOM 943 C C . ASN A 1 115 ? -9.579 -7.638 2.265 1.00 90.44 115 ASN A C 1
ATOM 945 O O . ASN A 1 115 ? -10.128 -6.538 2.310 1.00 90.44 115 ASN A O 1
ATOM 949 N N . ILE A 1 116 ? -8.646 -7.981 3.163 1.00 92.50 116 ILE A N 1
ATOM 950 C CA . ILE A 1 116 ? -8.395 -7.178 4.373 1.00 92.50 116 ILE A CA 1
ATOM 951 C C . ILE A 1 116 ? -7.963 -5.734 4.076 1.00 92.50 116 ILE A C 1
ATOM 953 O O . ILE A 1 116 ? -8.412 -4.811 4.751 1.00 92.50 116 ILE A O 1
ATOM 957 N N . HIS A 1 117 ? -7.149 -5.522 3.035 1.00 94.75 117 HIS A N 1
ATOM 958 C CA . HIS A 1 117 ? -6.709 -4.189 2.618 1.00 94.75 117 HIS A CA 1
ATOM 959 C C . HIS A 1 117 ? -7.887 -3.337 2.149 1.00 94.75 117 HIS A C 1
ATOM 961 O O . HIS A 1 117 ? -8.025 -2.201 2.592 1.00 94.75 117 HIS A O 1
ATOM 967 N N . SER A 1 118 ? -8.776 -3.901 1.327 1.00 95.75 118 SER A N 1
ATOM 968 C CA . SER A 1 118 ? -9.997 -3.220 0.883 1.00 95.75 118 SER A CA 1
ATOM 969 C C . SER A 1 118 ? -10.947 -2.939 2.048 1.00 95.75 118 SER A C 1
ATOM 971 O O . SER A 1 118 ? -11.567 -1.883 2.094 1.00 95.75 118 SER A O 1
ATOM 973 N N . LEU A 1 119 ? -11.058 -3.856 3.016 1.00 96.00 119 LEU A N 1
ATOM 974 C CA . LEU A 1 119 ? -11.873 -3.649 4.217 1.00 96.00 119 LEU A CA 1
ATOM 975 C C . LEU A 1 119 ? -11.338 -2.497 5.078 1.00 96.00 119 LEU A C 1
ATOM 977 O O . LEU A 1 119 ? -12.129 -1.672 5.540 1.00 96.00 119 LEU A O 1
ATOM 981 N N . LEU A 1 120 ? -10.017 -2.406 5.257 1.00 96.81 120 LEU A N 1
ATOM 982 C CA . LEU A 1 120 ? -9.382 -1.282 5.946 1.00 96.81 120 LEU A CA 1
ATOM 983 C C . LEU A 1 120 ? -9.595 0.035 5.185 1.00 96.81 120 LEU A C 1
ATOM 985 O O . LEU A 1 120 ? -10.051 1.003 5.788 1.00 96.81 120 LEU A O 1
ATOM 989 N N . GLU A 1 121 ? -9.323 0.068 3.877 1.00 97.56 121 GLU A N 1
ATOM 990 C CA . GLU A 1 121 ? -9.485 1.257 3.020 1.00 97.56 121 GLU A CA 1
ATOM 991 C C . GLU A 1 121 ? -10.931 1.785 3.056 1.00 97.56 121 GLU A C 1
ATOM 993 O O . GLU A 1 121 ? -11.166 2.963 3.330 1.00 97.56 121 GLU A O 1
ATOM 998 N N . ASN A 1 122 ? -11.913 0.893 2.911 1.00 97.81 122 ASN A N 1
ATOM 999 C CA . ASN A 1 122 ? -13.332 1.239 3.004 1.00 97.81 122 ASN A CA 1
ATOM 1000 C C . ASN A 1 122 ? -13.734 1.724 4.401 1.00 97.81 122 ASN A C 1
ATOM 1002 O O . ASN A 1 122 ? -14.577 2.613 4.528 1.00 97.81 122 ASN A O 1
ATOM 1006 N N . SER A 1 123 ? -13.144 1.162 5.457 1.00 97.25 123 SER A N 1
ATOM 1007 C CA . SER A 1 123 ? -13.417 1.607 6.827 1.00 97.25 123 SER A CA 1
ATOM 1008 C C . SER A 1 123 ? -12.854 3.006 7.078 1.00 97.25 123 SER A C 1
ATOM 1010 O O . SER A 1 123 ? -13.539 3.838 7.671 1.00 97.25 123 SER A O 1
ATOM 1012 N N . LEU A 1 124 ? -11.653 3.301 6.568 1.00 97.69 124 LEU A N 1
ATOM 1013 C CA . LEU A 1 124 ? -11.050 4.636 6.633 1.00 97.69 124 LEU A CA 1
ATOM 1014 C C . LEU A 1 124 ? -11.900 5.680 5.893 1.00 97.69 124 LEU A C 1
ATOM 1016 O O . LEU A 1 124 ? -12.084 6.779 6.417 1.00 97.69 124 LEU A O 1
ATOM 1020 N N . LEU A 1 125 ? -12.456 5.332 4.725 1.00 97.69 125 LEU A N 1
ATOM 1021 C CA . LEU A 1 125 ? -13.399 6.185 3.986 1.00 97.69 125 LEU A CA 1
ATOM 1022 C C . LEU A 1 125 ? -14.686 6.429 4.776 1.00 97.69 125 LEU A C 1
ATOM 1024 O O . LEU A 1 125 ? -15.114 7.568 4.958 1.00 97.69 125 LEU A O 1
ATOM 1028 N N . LYS A 1 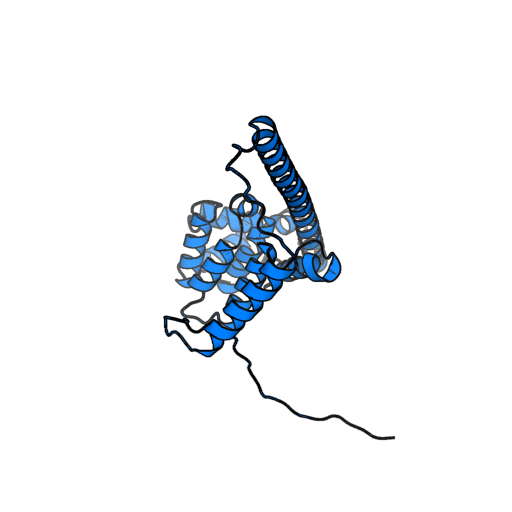126 ? -15.303 5.357 5.283 1.00 97.25 126 LYS A N 1
ATOM 1029 C CA . LYS A 1 126 ? -16.572 5.420 6.022 1.00 97.25 126 LYS A CA 1
ATOM 1030 C C . LYS A 1 126 ? -16.474 6.304 7.266 1.00 97.25 126 LYS A C 1
ATOM 1032 O O . LYS A 1 126 ? -17.403 7.054 7.558 1.00 97.25 126 LYS A O 1
ATOM 1037 N N . GLU A 1 127 ? -15.350 6.235 7.972 1.00 96.19 127 GLU A N 1
ATOM 1038 C CA . GLU A 1 127 ? -15.066 7.041 9.166 1.00 96.19 127 GLU A CA 1
ATOM 1039 C C . GLU A 1 127 ? -14.444 8.413 8.834 1.00 96.19 127 GLU A C 1
ATOM 1041 O O . GLU A 1 127 ? -14.111 9.176 9.739 1.00 96.19 127 GLU A O 1
ATOM 1046 N N . LYS A 1 128 ? -14.330 8.762 7.543 1.00 96.62 128 LYS A N 1
ATOM 1047 C CA . LYS A 1 128 ? -13.817 10.048 7.032 1.00 96.62 128 LYS A CA 1
ATOM 1048 C C . LYS A 1 128 ? -12.364 10.352 7.418 1.00 96.62 128 LYS A C 1
ATOM 1050 O O . LYS A 1 128 ? -11.957 11.514 7.449 1.00 96.62 128 LYS A O 1
ATOM 1055 N N . TYR A 1 129 ? -11.575 9.317 7.705 1.00 97.06 129 TYR A N 1
ATOM 1056 C CA . TYR A 1 129 ? -10.121 9.435 7.828 1.00 97.06 129 TYR A CA 1
ATOM 1057 C C . TYR A 1 129 ? -9.445 9.502 6.458 1.00 97.06 129 TYR A C 1
ATOM 1059 O O . TYR A 1 129 ? -8.458 10.219 6.305 1.00 97.06 129 TYR A O 1
ATOM 1067 N N . LEU A 1 130 ? -9.997 8.781 5.480 1.00 97.81 130 LEU A N 1
ATOM 1068 C CA . LEU A 1 130 ? -9.668 8.894 4.064 1.00 97.81 130 LEU A CA 1
ATOM 1069 C C . LEU A 1 130 ? -10.795 9.663 3.368 1.00 97.81 130 LEU A C 1
ATOM 1071 O O . LEU A 1 130 ? -11.968 9.373 3.599 1.00 97.81 130 LEU A O 1
ATOM 1075 N N . THR A 1 131 ? -10.446 10.655 2.555 1.00 97.38 131 THR A N 1
ATOM 1076 C CA . THR A 1 131 ? -11.405 11.469 1.795 1.00 97.38 131 THR A CA 1
ATOM 1077 C C . THR A 1 131 ? -11.772 10.787 0.482 1.00 97.38 131 THR A C 1
ATOM 1079 O O . THR A 1 131 ? -12.946 10.512 0.246 1.00 97.38 131 THR A O 1
ATOM 1082 N N . GLU A 1 132 ? -10.766 10.446 -0.323 1.00 97.06 132 GLU A N 1
ATOM 1083 C CA . GLU A 1 132 ? -10.905 9.767 -1.615 1.00 97.06 132 GLU A CA 1
ATOM 1084 C C . GLU A 1 132 ? -9.759 8.765 -1.843 1.00 97.06 132 GLU A C 1
ATOM 1086 O O . GLU A 1 132 ? -8.706 8.847 -1.208 1.00 97.06 132 GLU A O 1
ATOM 1091 N N . ILE A 1 133 ? -9.963 7.793 -2.742 1.00 97.00 133 ILE A N 1
ATOM 1092 C CA . ILE A 1 133 ? -8.940 6.797 -3.117 1.00 97.00 133 ILE A CA 1
ATOM 1093 C C . ILE A 1 133 ? -8.071 7.362 -4.246 1.00 97.00 133 ILE A C 1
ATOM 1095 O O . ILE A 1 133 ? -8.087 6.908 -5.389 1.00 97.00 133 ILE A O 1
ATOM 1099 N N . ASP A 1 134 ? -7.312 8.394 -3.914 1.00 97.12 134 ASP A N 1
ATOM 1100 C CA . ASP A 1 134 ? -6.354 9.039 -4.802 1.00 97.12 134 ASP A CA 1
ATOM 1101 C C . ASP A 1 134 ? -5.114 9.488 -4.012 1.00 97.12 134 ASP A C 1
ATOM 1103 O O . ASP A 1 134 ? -5.011 9.299 -2.790 1.00 97.12 134 ASP A O 1
ATOM 1107 N N . LYS A 1 135 ? -4.120 10.052 -4.703 1.00 96.81 135 LYS A N 1
ATOM 1108 C CA . LYS A 1 135 ? -2.890 10.488 -4.031 1.00 96.81 135 LYS A CA 1
ATOM 1109 C C . LYS A 1 135 ? -3.125 11.658 -3.074 1.00 96.81 135 LYS A C 1
ATOM 1111 O O . LYS A 1 135 ? -2.376 11.794 -2.106 1.00 96.81 135 LYS A O 1
ATOM 1116 N N . ILE A 1 136 ? -4.136 12.493 -3.308 1.00 96.69 136 ILE A N 1
ATOM 1117 C CA . ILE A 1 136 ? -4.444 13.636 -2.441 1.00 96.69 136 ILE A CA 1
ATOM 1118 C C . ILE A 1 136 ? -5.005 13.130 -1.111 1.00 96.69 136 ILE A C 1
ATOM 1120 O O . ILE A 1 136 ? -4.432 13.426 -0.059 1.00 96.69 136 ILE A O 1
ATOM 1124 N N . GLY A 1 137 ? -6.037 12.290 -1.152 1.00 97.31 137 GLY A N 1
ATOM 1125 C CA . GLY A 1 137 ? -6.655 11.682 0.018 1.00 97.31 137 GLY A CA 1
ATOM 1126 C C . GLY A 1 137 ? -5.674 10.831 0.816 1.00 97.31 137 GLY A C 1
ATOM 1127 O O . GLY A 1 137 ? -5.623 10.935 2.043 1.00 97.31 137 GLY A O 1
ATOM 1128 N N . TYR A 1 138 ? -4.802 10.069 0.150 1.00 96.81 138 TYR A N 1
ATOM 1129 C CA . TYR A 1 138 ? -3.733 9.347 0.846 1.00 96.81 138 TYR A CA 1
ATOM 1130 C C . TYR A 1 138 ? -2.680 10.273 1.458 1.00 96.81 138 TYR A C 1
ATOM 1132 O O . TYR A 1 138 ? -2.194 9.998 2.554 1.00 96.81 138 TYR A O 1
ATOM 1140 N N . SER A 1 139 ? -2.325 11.384 0.806 1.00 95.19 139 SER A N 1
ATOM 1141 C CA . SER A 1 139 ? -1.408 12.365 1.395 1.00 95.19 139 SER A CA 1
ATOM 1142 C C . SER A 1 139 ? -1.988 12.980 2.672 1.00 95.19 139 SER A C 1
ATOM 1144 O O . SER A 1 139 ? -1.271 13.124 3.664 1.00 95.19 139 SER A O 1
ATOM 1146 N N . GLU A 1 140 ? -3.279 13.313 2.675 1.00 95.44 140 GLU A N 1
ATOM 1147 C CA . GLU A 1 140 ? -3.991 13.806 3.858 1.00 95.44 140 GLU A CA 1
ATOM 1148 C C . GLU A 1 140 ? -4.047 12.748 4.960 1.00 95.44 140 GLU A C 1
ATOM 1150 O O . GLU A 1 140 ? -3.680 13.030 6.102 1.00 95.44 140 GLU A O 1
ATOM 1155 N N . LEU A 1 141 ? -4.417 11.514 4.614 1.00 94.94 141 LEU A N 1
ATOM 1156 C CA . LEU A 1 141 ? -4.450 10.381 5.534 1.00 94.94 141 LEU A CA 1
ATOM 1157 C C . LEU A 1 141 ? -3.084 10.148 6.200 1.00 94.94 141 LEU A C 1
ATOM 1159 O O . LEU A 1 141 ? -3.010 10.009 7.418 1.00 94.94 141 LEU A O 1
ATOM 1163 N N . LEU A 1 142 ? -1.986 10.172 5.440 1.00 92.12 142 LEU A N 1
ATOM 1164 C CA . LEU A 1 142 ? -0.633 9.994 5.982 1.00 92.12 142 LEU A CA 1
ATOM 1165 C C . LEU A 1 142 ? -0.226 11.124 6.944 1.00 92.12 142 LEU A C 1
ATOM 1167 O O . LEU A 1 142 ? 0.467 10.871 7.931 1.00 92.12 142 LEU A O 1
ATOM 1171 N N . LYS A 1 143 ? -0.686 12.362 6.717 1.00 90.62 143 LYS A N 1
ATOM 1172 C CA . LYS A 1 143 ? -0.496 13.462 7.681 1.00 90.62 143 LYS A CA 1
ATOM 1173 C C . LYS A 1 143 ? -1.264 13.199 8.976 1.00 90.62 143 LYS A C 1
ATOM 1175 O O . LYS A 1 143 ? -0.678 13.328 10.050 1.00 90.62 143 LYS A O 1
ATOM 1180 N N . LYS A 1 144 ? -2.520 12.748 8.877 1.00 91.06 144 LYS A N 1
ATOM 1181 C CA . LYS A 1 144 ? -3.360 12.379 10.031 1.00 91.06 144 LYS A CA 1
ATOM 1182 C C . LYS A 1 144 ? -2.745 11.258 10.863 1.00 91.06 144 LYS A C 1
ATOM 1184 O O . LYS A 1 144 ? -2.768 11.323 12.090 1.00 91.06 144 LYS A O 1
ATOM 1189 N N . VAL A 1 145 ? -2.168 10.253 10.203 1.00 88.94 145 VAL A N 1
ATOM 1190 C CA . VAL A 1 145 ? -1.434 9.145 10.838 1.00 88.94 145 VAL A CA 1
ATOM 1191 C C . VAL A 1 145 ? -0.265 9.693 11.660 1.00 88.94 145 VAL A C 1
ATOM 1193 O O . VAL A 1 145 ? -0.169 9.416 12.852 1.00 88.94 145 VAL A O 1
ATOM 1196 N N . ASN A 1 146 ? 0.569 10.546 11.059 1.00 84.69 146 ASN A N 1
ATOM 1197 C CA . ASN A 1 146 ? 1.715 11.169 11.728 1.00 84.69 146 ASN A CA 1
ATOM 1198 C C . ASN A 1 146 ? 1.298 12.069 12.908 1.00 84.69 146 ASN A C 1
ATOM 1200 O O . ASN A 1 146 ? 1.969 12.117 13.934 1.00 84.69 146 ASN A O 1
ATOM 1204 N N . GLN A 1 147 ? 0.168 12.764 12.778 1.00 87.75 147 GLN A N 1
ATOM 1205 C CA . GLN A 1 147 ? -0.411 13.615 13.822 1.00 87.75 147 GLN A CA 1
ATOM 1206 C C . GLN A 1 147 ? -1.198 12.829 14.885 1.00 87.75 147 GLN A C 1
ATOM 1208 O O . GLN A 1 147 ? -1.706 13.433 15.828 1.00 87.75 147 GLN A O 1
ATOM 1213 N N . LYS A 1 148 ? -1.285 11.494 14.764 1.00 87.94 148 LYS A N 1
ATOM 1214 C CA . LYS A 1 148 ? -2.058 10.607 15.651 1.00 87.94 148 LYS A CA 1
ATOM 1215 C C . LYS A 1 148 ? -3.537 11.005 15.760 1.00 87.94 148 LYS A C 1
ATOM 1217 O O . LYS A 1 148 ? -4.151 10.872 16.814 1.00 87.94 148 LYS A O 1
ATOM 1222 N N . GLU A 1 149 ? -4.119 11.487 14.663 1.00 91.94 149 GLU A N 1
ATOM 1223 C CA . GLU A 1 149 ? -5.534 11.884 14.605 1.00 91.94 149 GLU A CA 1
ATOM 1224 C C . GLU A 1 149 ? -6.488 10.689 14.448 1.00 91.94 149 GLU A C 1
ATOM 1226 O O . GLU A 1 149 ? -7.691 10.808 14.704 1.00 91.94 149 GLU A O 1
ATOM 1231 N N . ILE A 1 150 ? -5.973 9.529 14.027 1.00 91.38 150 ILE A N 1
ATOM 1232 C CA . ILE A 1 150 ? -6.754 8.290 13.947 1.00 91.38 150 ILE A CA 1
ATOM 1233 C C . ILE A 1 150 ? -6.881 7.708 15.353 1.00 91.38 150 ILE A C 1
ATOM 1235 O O . ILE A 1 150 ? -5.884 7.395 16.002 1.00 91.38 150 ILE A O 1
ATOM 1239 N N . LYS A 1 151 ? -8.119 7.586 15.836 1.00 91.06 151 LYS A N 1
ATOM 1240 C CA . LYS A 1 151 ? -8.400 7.137 17.204 1.00 91.06 151 LYS A CA 1
ATOM 1241 C C . LYS A 1 151 ? -8.140 5.631 17.332 1.00 91.06 151 LYS A C 1
ATOM 1243 O O . LYS A 1 151 ? -8.569 4.904 16.441 1.00 91.06 151 LYS A O 1
ATOM 1248 N N . PRO A 1 152 ? -7.556 5.135 18.438 1.00 88.75 152 PRO A N 1
ATOM 1249 C CA . PRO A 1 152 ? -7.361 3.695 18.652 1.00 88.75 152 PRO A CA 1
ATOM 1250 C C . PRO A 1 152 ? -8.647 2.865 18.506 1.00 88.75 152 PRO A C 1
ATOM 1252 O O . PRO A 1 152 ? -8.631 1.805 17.883 1.00 88.75 152 PRO A O 1
ATOM 1255 N N . ASP A 1 153 ? -9.785 3.400 18.966 1.00 93.44 153 ASP A N 1
ATOM 1256 C CA . ASP A 1 153 ? -11.106 2.760 18.861 1.00 93.44 153 ASP A CA 1
ATOM 1257 C C . ASP A 1 153 ? -11.517 2.425 17.417 1.00 93.44 153 ASP A C 1
ATOM 1259 O O . ASP A 1 153 ? -12.341 1.537 17.198 1.00 93.44 153 ASP A O 1
ATOM 1263 N N . PHE A 1 154 ? -10.941 3.103 16.416 1.00 95.88 154 PHE A N 1
ATOM 1264 C CA . PHE A 1 154 ? -11.132 2.765 15.006 1.00 95.88 154 PHE A CA 1
ATOM 1265 C C . PHE A 1 154 ? -10.690 1.326 14.707 1.00 95.88 154 PHE A C 1
ATOM 1267 O O . PHE A 1 154 ? -11.427 0.570 14.072 1.00 95.88 154 PHE A O 1
ATOM 1274 N N . PHE A 1 155 ? -9.504 0.931 15.180 1.00 94.62 155 PHE A N 1
ATOM 1275 C CA . PHE A 1 155 ? -8.957 -0.401 14.922 1.00 94.62 155 PHE A CA 1
ATOM 1276 C C . PHE A 1 155 ? -9.684 -1.471 15.731 1.00 94.62 155 PHE A C 1
ATOM 1278 O O . PHE A 1 155 ? -9.933 -2.553 15.206 1.00 94.62 155 PHE A O 1
ATOM 1285 N N . GLU A 1 156 ? -10.104 -1.160 16.957 1.00 94.31 156 GLU A N 1
ATOM 1286 C CA . GLU A 1 156 ? -10.939 -2.063 17.757 1.00 94.31 156 GLU A CA 1
ATOM 1287 C C . GLU A 1 156 ? -12.305 -2.303 17.105 1.00 94.31 156 GLU A C 1
ATOM 1289 O O . GLU A 1 156 ? -12.765 -3.444 17.012 1.00 94.31 156 GLU A O 1
ATOM 1294 N N . LYS A 1 157 ? -12.923 -1.254 16.550 1.00 95.06 157 LYS A N 1
ATOM 1295 C CA . LYS A 1 157 ? -14.151 -1.385 15.761 1.00 95.06 157 LYS A CA 1
ATOM 1296 C C . LYS A 1 157 ? -13.935 -2.253 14.523 1.00 95.06 157 LYS A C 1
ATOM 1298 O O . LYS A 1 157 ? -14.725 -3.159 14.286 1.00 95.06 157 LYS A O 1
ATOM 1303 N N . LEU A 1 158 ? -12.847 -2.037 13.780 1.00 94.56 158 LEU A N 1
ATOM 1304 C CA . LEU A 1 158 ? -12.511 -2.858 12.614 1.00 94.56 158 LEU A CA 1
ATOM 1305 C C . LEU A 1 158 ? -12.344 -4.340 12.988 1.00 94.56 158 LEU A C 1
ATOM 1307 O O . LEU A 1 158 ? -12.906 -5.199 12.310 1.00 94.56 158 LEU A O 1
ATOM 1311 N N . LYS A 1 159 ? -11.613 -4.646 14.072 1.00 93.56 159 LYS A N 1
ATOM 1312 C CA . LYS A 1 159 ? -11.431 -6.016 14.592 1.00 93.56 159 LYS A CA 1
ATOM 1313 C C . LYS A 1 159 ? -12.769 -6.657 14.967 1.00 93.56 159 LYS A C 1
ATOM 1315 O O . LYS A 1 159 ? -13.015 -7.812 14.616 1.00 93.56 159 LYS A O 1
ATOM 1320 N N . SER A 1 160 ? -13.636 -5.902 15.642 1.00 93.06 160 SER A N 1
ATOM 1321 C CA . SER A 1 160 ? -14.984 -6.338 16.018 1.00 93.06 160 SER A CA 1
ATOM 1322 C C . SER A 1 160 ? -15.847 -6.645 14.788 1.00 93.06 160 SER A C 1
ATOM 1324 O O . SER A 1 160 ? -16.414 -7.734 14.692 1.00 93.06 160 SER A O 1
ATOM 1326 N N . ASP A 1 161 ? -15.866 -5.743 13.800 1.00 91.75 161 ASP A N 1
ATOM 1327 C CA . ASP A 1 161 ? -16.672 -5.871 12.580 1.00 91.75 161 ASP A CA 1
ATOM 1328 C C . ASP A 1 161 ? -16.263 -7.101 11.748 1.00 91.75 161 ASP A C 1
ATOM 1330 O O . ASP A 1 161 ? -17.117 -7.846 11.256 1.00 91.75 161 ASP A O 1
ATOM 1334 N N . ILE A 1 162 ? -14.958 -7.373 11.613 1.00 90.94 162 ILE A N 1
ATOM 1335 C CA . ILE A 1 162 ? -14.482 -8.562 10.883 1.00 90.94 162 ILE A CA 1
ATOM 1336 C C . ILE A 1 162 ? -14.538 -9.838 11.741 1.00 90.94 162 ILE A C 1
ATOM 1338 O O . ILE A 1 162 ? -14.667 -10.950 11.208 1.00 90.94 162 ILE A O 1
ATOM 1342 N N . GLY A 1 163 ? -14.522 -9.692 13.067 1.00 89.62 163 GLY A N 1
ATOM 1343 C CA . GLY A 1 163 ? -14.613 -10.764 14.057 1.00 89.62 163 GLY A CA 1
ATOM 1344 C C . GLY A 1 163 ? -13.285 -11.460 14.360 1.00 89.62 163 GLY A C 1
ATOM 1345 O O . GLY A 1 163 ? -13.302 -12.633 14.733 1.00 89.62 163 GLY A O 1
ATOM 1346 N N . PHE A 1 164 ? -12.150 -10.790 14.136 1.00 89.00 164 PHE A N 1
ATOM 1347 C CA . PHE A 1 164 ? -10.810 -11.274 14.482 1.00 89.00 164 PHE A CA 1
ATOM 1348 C C . PHE A 1 164 ? -9.766 -10.153 14.447 1.00 89.00 164 PHE A C 1
ATOM 1350 O O . PHE A 1 164 ? -10.016 -9.096 13.876 1.00 89.00 164 PHE A O 1
ATOM 1357 N N . ASP A 1 165 ? -8.581 -10.404 15.012 1.00 90.25 165 ASP A N 1
ATOM 1358 C CA . ASP A 1 165 ? -7.434 -9.501 14.888 1.00 90.25 165 ASP A CA 1
ATOM 1359 C C . ASP A 1 165 ? -6.662 -9.763 13.576 1.00 90.25 165 ASP A C 1
ATOM 1361 O O . ASP A 1 165 ? -6.059 -10.834 13.421 1.00 90.25 165 ASP A O 1
ATOM 1365 N N . PRO A 1 166 ? -6.670 -8.825 12.609 1.00 90.31 166 PRO A N 1
ATOM 1366 C CA . PRO A 1 166 ? -6.012 -8.994 11.326 1.00 90.31 166 PRO A CA 1
ATOM 1367 C C . PRO A 1 166 ? -4.533 -8.588 11.335 1.00 90.31 166 PRO A C 1
ATOM 1369 O O . PRO A 1 166 ? -3.940 -8.555 10.261 1.00 90.31 166 PRO A O 1
ATOM 1372 N N . TYR A 1 167 ? -3.912 -8.291 12.483 1.00 89.69 167 TYR A N 1
ATOM 1373 C CA . TYR A 1 167 ? -2.524 -7.808 12.564 1.00 89.69 167 TYR A CA 1
ATOM 1374 C C . TYR A 1 167 ? -1.529 -8.613 11.717 1.00 89.69 167 TYR A C 1
ATOM 1376 O O . TYR A 1 167 ? -0.718 -8.058 10.980 1.00 89.69 167 TYR A O 1
ATOM 1384 N N . SER A 1 168 ? -1.633 -9.940 11.747 1.00 87.25 168 SER A N 1
ATOM 1385 C CA . SER A 1 168 ? -0.756 -10.843 10.988 1.00 87.25 168 SER A CA 1
ATOM 1386 C C . SER A 1 168 ? -0.959 -10.800 9.461 1.00 87.25 168 SER A C 1
ATOM 1388 O O . SER A 1 168 ? -0.107 -11.292 8.712 1.00 87.25 168 SER A O 1
ATOM 1390 N N . LEU A 1 169 ? -2.052 -10.191 8.990 1.00 89.62 169 LEU A N 1
ATOM 1391 C CA . LEU A 1 169 ? -2.363 -9.959 7.577 1.00 89.62 169 LEU A CA 1
ATOM 1392 C C . LEU A 1 169 ? -1.854 -8.606 7.053 1.00 89.62 169 LEU A C 1
ATOM 1394 O O . LEU A 1 169 ? -1.892 -8.406 5.842 1.00 89.62 169 LEU A O 1
ATOM 1398 N N . PHE A 1 170 ? -1.325 -7.731 7.919 1.00 89.81 170 PHE A N 1
ATOM 1399 C CA . PHE A 1 170 ? -0.709 -6.446 7.556 1.00 89.81 170 PHE A CA 1
ATOM 1400 C C . PHE A 1 170 ? 0.807 -6.454 7.800 1.00 89.81 170 PHE A C 1
ATOM 1402 O O . PHE A 1 170 ? 1.317 -5.814 8.716 1.00 89.81 170 PHE A O 1
ATOM 1409 N N . PRO A 1 171 ? 1.584 -7.233 7.041 1.00 81.62 171 PRO A N 1
ATOM 1410 C CA . PRO A 1 171 ? 3.016 -7.352 7.271 1.00 81.62 171 PRO A CA 1
ATOM 1411 C C . PRO A 1 171 ? 3.800 -6.111 6.823 1.00 81.62 171 PRO A C 1
ATOM 1413 O O . PRO A 1 171 ? 3.814 -5.760 5.642 1.00 81.62 171 PRO A O 1
ATOM 1416 N N . LYS A 1 172 ? 4.597 -5.535 7.730 1.00 73.94 172 LYS A N 1
ATOM 1417 C CA . LYS A 1 172 ? 5.569 -4.495 7.355 1.00 73.94 172 LYS A CA 1
ATOM 1418 C C . LYS A 1 172 ? 6.457 -4.984 6.199 1.00 73.94 172 LYS A C 1
ATOM 1420 O O . LYS A 1 172 ? 6.993 -6.094 6.234 1.00 73.94 172 LYS A O 1
ATOM 1425 N N . ASN A 1 173 ? 6.589 -4.150 5.169 1.00 70.19 173 ASN A N 1
ATOM 1426 C CA . ASN A 1 173 ? 7.510 -4.301 4.032 1.00 70.19 173 ASN A CA 1
ATOM 1427 C C . ASN A 1 173 ? 7.305 -5.525 3.126 1.00 70.19 173 ASN A C 1
ATOM 1429 O O . ASN A 1 173 ? 8.141 -5.795 2.259 1.00 70.19 173 ASN A O 1
ATOM 1433 N N . SER A 1 174 ? 6.212 -6.280 3.268 1.00 68.31 174 SER A N 1
ATOM 1434 C CA . SER A 1 174 ? 6.077 -7.554 2.547 1.00 68.31 174 SER A CA 1
ATOM 1435 C C . SER A 1 174 ? 6.039 -7.390 1.025 1.00 68.31 174 SER A C 1
ATOM 1437 O O . SER A 1 174 ? 6.642 -8.186 0.295 1.00 68.31 174 SER A O 1
ATOM 1439 N N . HIS A 1 175 ? 5.404 -6.315 0.559 1.00 80.12 175 HIS A N 1
ATOM 1440 C CA . HIS A 1 175 ? 5.238 -6.004 -0.854 1.00 80.12 175 HIS A CA 1
ATOM 1441 C C . HIS A 1 175 ? 6.489 -5.366 -1.475 1.00 80.12 175 HIS A C 1
ATOM 1443 O O . HIS A 1 175 ? 6.685 -5.471 -2.683 1.00 80.12 175 HIS A O 1
ATOM 1449 N N . LEU A 1 176 ? 7.395 -4.787 -0.671 1.00 84.00 176 LEU A N 1
ATOM 1450 C CA . LEU A 1 176 ? 8.608 -4.134 -1.181 1.00 84.00 176 LEU A CA 1
ATOM 1451 C C . LEU A 1 176 ? 9.523 -5.125 -1.916 1.00 84.00 176 LEU A C 1
ATOM 1453 O O . LEU A 1 176 ? 10.062 -4.828 -2.978 1.00 84.00 176 LEU A O 1
ATOM 1457 N N . SER A 1 177 ? 9.625 -6.348 -1.394 1.00 86.56 177 SER A N 1
ATOM 1458 C CA . SER A 1 177 ? 10.394 -7.426 -2.027 1.00 86.56 177 SER A CA 1
ATOM 1459 C C . SER A 1 177 ? 9.892 -7.816 -3.427 1.00 86.56 177 SER A C 1
ATOM 1461 O O . SER A 1 177 ? 10.672 -8.341 -4.221 1.00 86.56 177 SER A O 1
ATOM 1463 N N . CYS A 1 178 ? 8.626 -7.536 -3.763 1.00 90.88 178 CYS A N 1
ATOM 1464 C CA . CYS A 1 178 ? 8.110 -7.760 -5.113 1.00 90.88 178 CYS A CA 1
ATOM 1465 C C . CYS A 1 178 ? 8.658 -6.764 -6.126 1.00 90.88 178 CYS A C 1
ATOM 1467 O O . CYS A 1 178 ? 8.814 -7.134 -7.280 1.00 90.88 178 CYS A O 1
ATOM 1469 N N . TYR A 1 179 ? 9.036 -5.552 -5.717 1.00 90.75 179 TYR A N 1
ATOM 1470 C CA . TYR A 1 179 ? 9.785 -4.671 -6.608 1.00 90.75 179 TYR A CA 1
ATOM 1471 C C . TYR A 1 179 ? 11.182 -5.226 -6.885 1.00 90.75 179 TYR A C 1
ATOM 1473 O O . TYR A 1 179 ? 11.589 -5.288 -8.040 1.00 90.75 179 TYR A O 1
ATOM 1481 N N . GLY A 1 180 ? 11.881 -5.709 -5.849 1.00 88.56 180 GLY A N 1
ATOM 1482 C CA . GLY A 1 180 ? 13.185 -6.368 -6.002 1.00 88.56 180 GLY A CA 1
ATOM 1483 C C . GLY A 1 180 ? 13.142 -7.526 -7.003 1.00 88.56 180 GLY A C 1
ATOM 1484 O O . GLY A 1 180 ? 14.008 -7.624 -7.865 1.00 88.56 180 GLY A O 1
ATOM 1485 N N . TYR A 1 181 ? 12.074 -8.330 -6.981 1.00 89.31 181 TYR A N 1
ATOM 1486 C CA . TYR A 1 181 ? 11.838 -9.395 -7.962 1.00 89.31 181 TYR A CA 1
ATOM 1487 C C . TYR A 1 181 ? 11.853 -8.897 -9.423 1.00 89.31 181 TYR A C 1
ATOM 1489 O O . TYR A 1 181 ? 12.481 -9.528 -10.277 1.00 89.31 181 TYR A O 1
ATOM 1497 N N . LEU A 1 182 ? 11.236 -7.744 -9.711 1.00 92.06 182 LEU A N 1
ATOM 1498 C CA . LEU A 1 182 ? 11.190 -7.171 -11.065 1.00 92.06 182 LEU A CA 1
ATOM 1499 C C . LEU A 1 182 ? 12.581 -6.748 -11.571 1.00 92.06 182 LEU A C 1
ATOM 1501 O O . LEU A 1 182 ? 12.883 -6.925 -12.752 1.00 92.06 182 LEU A O 1
ATOM 1505 N N . PHE A 1 183 ? 13.426 -6.209 -10.684 1.00 90.81 183 PHE A N 1
ATOM 1506 C CA . PHE A 1 183 ? 14.767 -5.716 -11.025 1.00 90.81 183 PHE A CA 1
ATOM 1507 C C . PHE A 1 183 ? 15.828 -6.814 -11.044 1.00 90.81 183 PHE A C 1
ATOM 1509 O O . PHE A 1 183 ? 16.637 -6.882 -11.968 1.00 90.81 183 PHE A O 1
ATOM 1516 N N . GLU A 1 184 ? 15.857 -7.636 -9.997 1.00 87.94 184 GLU A N 1
ATOM 1517 C CA . GLU A 1 184 ? 16.968 -8.542 -9.701 1.00 87.94 184 GLU A CA 1
ATOM 1518 C C . GLU A 1 184 ? 16.785 -9.922 -10.319 1.00 87.94 184 GLU A C 1
ATOM 1520 O O . GLU A 1 184 ? 17.778 -10.569 -10.629 1.00 87.94 184 GLU A O 1
ATOM 1525 N N . GLN A 1 185 ? 15.539 -10.380 -10.485 1.00 89.56 185 GLN A N 1
ATOM 1526 C CA . GLN A 1 185 ? 15.259 -11.720 -11.008 1.00 89.56 185 GLN A CA 1
ATOM 1527 C C . GLN A 1 185 ? 14.722 -11.680 -12.433 1.00 89.56 185 GLN A C 1
ATOM 1529 O O . GLN A 1 185 ? 15.149 -12.470 -13.270 1.00 89.56 185 GLN A O 1
ATOM 1534 N N . LEU A 1 186 ? 13.782 -10.775 -12.715 1.00 90.94 186 LEU A N 1
ATOM 1535 C CA . LEU A 1 186 ? 13.179 -10.677 -14.044 1.00 90.94 186 LEU A CA 1
ATOM 1536 C C . LEU A 1 186 ? 13.929 -9.737 -14.988 1.00 90.94 186 LEU A C 1
ATOM 1538 O O . LEU A 1 186 ? 13.816 -9.898 -16.198 1.00 90.94 186 LEU A O 1
ATOM 1542 N N . HIS A 1 187 ? 14.679 -8.770 -14.453 1.00 91.25 187 HIS A N 1
ATOM 1543 C CA . HIS A 1 187 ? 15.404 -7.759 -15.232 1.00 91.25 187 HIS A CA 1
ATOM 1544 C C . HIS A 1 187 ? 14.527 -7.013 -16.260 1.00 91.25 187 HIS A C 1
ATOM 1546 O O . HIS A 1 187 ? 15.009 -6.610 -17.317 1.00 91.25 187 HIS A O 1
ATOM 1552 N N . ILE A 1 188 ? 13.237 -6.824 -15.956 1.00 91.44 188 ILE A N 1
ATOM 1553 C CA . ILE A 1 188 ? 12.276 -6.161 -16.860 1.00 91.44 188 ILE A CA 1
ATOM 1554 C C . ILE A 1 188 ? 12.172 -4.651 -16.628 1.00 91.44 188 ILE A C 1
ATOM 1556 O O . ILE A 1 188 ? 11.596 -3.945 -17.447 1.00 91.44 188 ILE A O 1
ATOM 1560 N N . LEU A 1 189 ? 12.736 -4.152 -15.527 1.00 90.88 189 LEU A N 1
ATOM 1561 C CA . LEU A 1 189 ? 12.778 -2.734 -15.185 1.00 90.88 189 LEU A CA 1
ATOM 1562 C C . LEU A 1 189 ? 14.220 -2.285 -14.939 1.00 90.88 189 LEU A C 1
ATOM 1564 O O . LEU A 1 189 ? 15.066 -3.064 -14.496 1.00 90.88 189 LEU A O 1
ATOM 1568 N N . ASP A 1 190 ? 14.485 -1.000 -15.167 1.00 88.81 190 ASP A N 1
ATOM 1569 C CA . ASP A 1 190 ? 15.782 -0.374 -14.914 1.00 88.81 190 ASP A CA 1
ATOM 1570 C C . ASP A 1 190 ? 15.689 0.787 -13.906 1.00 88.81 190 ASP A C 1
ATOM 1572 O O . ASP A 1 190 ? 14.627 1.114 -13.368 1.00 88.81 190 ASP A O 1
ATOM 1576 N N . LYS A 1 191 ? 16.826 1.442 -13.646 1.00 90.19 191 LYS A N 1
ATOM 1577 C CA . LYS A 1 191 ? 16.935 2.527 -12.657 1.00 90.19 191 LYS A CA 1
ATOM 1578 C C . LYS A 1 191 ? 16.154 3.799 -13.018 1.00 90.19 191 LYS A C 1
ATOM 1580 O O . LYS A 1 191 ? 15.979 4.662 -12.157 1.00 90.19 191 LYS A O 1
ATOM 1585 N N . SER A 1 192 ? 15.729 3.945 -14.271 1.00 90.00 192 SER A N 1
ATOM 1586 C CA . SER A 1 192 ? 14.907 5.063 -14.738 1.00 90.00 192 SER A CA 1
ATOM 1587 C C . SER A 1 192 ? 13.413 4.861 -14.466 1.00 90.00 192 SER A C 1
ATOM 1589 O O . SER A 1 192 ? 12.659 5.832 -14.492 1.00 90.00 192 SER A O 1
ATOM 1591 N N . SER A 1 193 ? 12.993 3.629 -14.160 1.00 92.88 193 SER A N 1
ATOM 1592 C CA . SER A 1 193 ? 11.601 3.289 -13.854 1.00 92.88 193 SER A CA 1
ATOM 1593 C C . SER A 1 193 ? 11.096 3.960 -12.570 1.00 92.88 193 SER A C 1
ATOM 1595 O O . SER A 1 193 ? 11.848 4.174 -11.611 1.00 92.88 193 SER A O 1
ATOM 1597 N N . TRP A 1 194 ? 9.799 4.277 -12.524 1.00 94.75 194 TRP A N 1
ATOM 1598 C CA . TRP A 1 194 ? 9.184 4.889 -11.342 1.00 94.75 194 TRP A CA 1
ATOM 1599 C C . TRP A 1 194 ? 9.209 3.930 -10.147 1.00 94.75 194 TRP A C 1
ATOM 1601 O O . TRP A 1 194 ? 9.404 4.366 -9.016 1.00 94.75 194 TRP A O 1
ATOM 1611 N N . GLN A 1 195 ? 9.107 2.625 -10.404 1.00 94.88 195 GLN A N 1
ATOM 1612 C CA . GLN A 1 195 ? 9.198 1.552 -9.420 1.00 94.88 195 GLN A CA 1
ATOM 1613 C C . GLN A 1 195 ? 10.553 1.589 -8.700 1.00 94.88 195 GLN A C 1
ATOM 1615 O O . GLN A 1 195 ? 10.624 1.449 -7.480 1.00 94.88 195 GLN A O 1
ATOM 1620 N N . TYR A 1 196 ? 11.641 1.842 -9.436 1.00 92.62 196 TYR A N 1
ATOM 1621 C CA . TYR A 1 196 ? 12.972 1.953 -8.842 1.00 92.62 196 TYR A CA 1
ATOM 1622 C C . TYR A 1 196 ? 13.073 3.207 -7.971 1.00 92.62 196 TYR A C 1
ATOM 1624 O O . TYR A 1 196 ? 13.581 3.156 -6.850 1.00 92.62 196 TYR A O 1
ATOM 1632 N N . GLN A 1 197 ? 12.547 4.334 -8.463 1.00 94.94 197 GLN A N 1
ATOM 1633 C CA . GLN A 1 197 ? 12.499 5.583 -7.700 1.00 94.94 197 GLN A CA 1
ATOM 1634 C C . GLN A 1 197 ? 11.641 5.444 -6.435 1.00 94.94 197 GLN A C 1
ATOM 1636 O O . GLN A 1 197 ? 12.023 5.963 -5.387 1.00 94.94 197 GLN A O 1
ATOM 1641 N N . PHE A 1 198 ? 10.533 4.701 -6.508 1.00 94.62 198 PHE A N 1
ATOM 1642 C CA . PHE A 1 198 ? 9.699 4.338 -5.366 1.00 94.62 198 PHE A CA 1
ATOM 1643 C C . PHE A 1 198 ? 10.501 3.550 -4.329 1.00 94.62 198 PHE A C 1
ATOM 1645 O O . PHE A 1 198 ? 10.536 3.948 -3.168 1.00 94.62 198 PHE A O 1
ATOM 1652 N N . CYS A 1 199 ? 11.213 2.491 -4.731 1.00 91.50 199 CYS A N 1
ATOM 1653 C CA . CYS A 1 199 ? 12.050 1.714 -3.813 1.00 91.50 199 CYS A CA 1
ATOM 1654 C C . CYS A 1 199 ? 13.137 2.559 -3.148 1.00 91.50 199 CYS A C 1
ATOM 1656 O O . CYS A 1 199 ? 13.376 2.419 -1.952 1.00 91.50 199 CYS A O 1
ATOM 1658 N N . LEU A 1 200 ? 13.785 3.457 -3.896 1.00 91.38 200 LEU A N 1
ATOM 1659 C CA . LEU A 1 200 ? 14.774 4.369 -3.324 1.00 91.38 200 LEU A CA 1
ATOM 1660 C C . LEU A 1 200 ? 14.155 5.311 -2.288 1.00 91.38 200 LEU A C 1
ATOM 1662 O O . LEU A 1 200 ? 14.737 5.503 -1.220 1.00 91.38 200 LEU A O 1
ATOM 1666 N N . ALA A 1 201 ? 12.991 5.887 -2.591 1.00 91.88 201 ALA A N 1
ATOM 1667 C CA . ALA A 1 201 ? 12.272 6.749 -1.662 1.00 91.88 201 ALA A CA 1
ATOM 1668 C C . ALA A 1 201 ? 11.838 5.973 -0.410 1.00 91.88 201 ALA A C 1
ATOM 1670 O O . ALA A 1 201 ? 12.018 6.464 0.702 1.00 91.88 201 ALA A O 1
ATOM 1671 N N . PHE A 1 202 ? 11.347 4.741 -0.575 1.00 89.38 202 PHE A N 1
ATOM 1672 C CA . PHE A 1 202 ? 10.890 3.916 0.540 1.00 89.38 202 PHE A CA 1
ATOM 1673 C C . PHE A 1 202 ? 12.050 3.482 1.436 1.00 89.38 202 PHE A C 1
ATOM 1675 O O . PHE A 1 202 ? 11.993 3.669 2.644 1.00 89.38 202 PHE A O 1
ATOM 1682 N N . ASN A 1 203 ? 13.164 3.031 0.858 1.00 87.38 203 ASN A N 1
ATOM 1683 C CA . ASN A 1 203 ? 14.368 2.706 1.627 1.00 87.38 203 ASN A CA 1
ATOM 1684 C C . ASN A 1 203 ? 14.915 3.929 2.379 1.00 87.38 203 ASN A C 1
ATOM 1686 O O . ASN A 1 203 ? 15.442 3.801 3.481 1.00 87.38 203 ASN A O 1
ATOM 1690 N N . LYS A 1 204 ? 14.795 5.129 1.797 1.00 87.44 204 LYS A N 1
ATOM 1691 C CA . LYS A 1 204 ? 15.155 6.378 2.476 1.00 87.44 204 LYS A CA 1
ATOM 1692 C C . LYS A 1 204 ? 14.209 6.664 3.644 1.00 87.44 204 LYS A C 1
ATOM 1694 O O . LYS A 1 204 ? 14.683 7.060 4.704 1.00 87.44 204 LYS A O 1
ATOM 1699 N N . PHE A 1 205 ? 12.907 6.453 3.464 1.00 86.19 205 PHE A N 1
ATOM 1700 C CA . PHE A 1 205 ? 11.932 6.517 4.548 1.00 86.19 205 PHE A CA 1
ATOM 1701 C C . PHE A 1 205 ? 12.289 5.536 5.675 1.00 86.19 205 PHE A C 1
ATOM 1703 O O . PHE A 1 205 ? 12.379 5.958 6.818 1.00 86.19 205 PHE A O 1
ATOM 1710 N N . GLU A 1 206 ? 12.591 4.274 5.376 1.00 82.38 206 GLU A N 1
ATOM 1711 C CA . GLU A 1 206 ? 12.953 3.295 6.412 1.00 82.38 206 GLU A CA 1
ATOM 1712 C C . GLU A 1 206 ? 14.271 3.628 7.122 1.00 82.38 206 GLU A C 1
ATOM 1714 O O . GLU A 1 206 ? 14.405 3.419 8.325 1.00 82.38 206 GLU A O 1
ATOM 1719 N N . ALA A 1 207 ? 15.256 4.155 6.389 1.00 81.69 207 ALA A N 1
ATOM 1720 C CA . ALA A 1 207 ? 16.567 4.478 6.945 1.00 81.69 207 ALA A CA 1
ATOM 1721 C C . ALA A 1 207 ? 16.580 5.767 7.783 1.00 81.69 207 ALA A C 1
ATOM 1723 O O . ALA A 1 207 ? 17.397 5.891 8.696 1.00 81.69 207 ALA A O 1
ATOM 1724 N N . TYR A 1 208 ? 15.732 6.746 7.446 1.00 74.31 208 TYR A N 1
ATOM 1725 C CA . TYR A 1 208 ? 15.780 8.101 8.016 1.00 74.31 208 TYR A CA 1
ATOM 1726 C C . TYR A 1 208 ? 14.466 8.579 8.640 1.00 74.31 208 TYR A C 1
ATOM 1728 O O . TYR A 1 208 ? 14.431 9.683 9.188 1.00 74.31 208 TYR A O 1
ATOM 1736 N N . GLY A 1 209 ? 13.395 7.797 8.553 1.00 61.22 209 GLY A N 1
ATOM 1737 C CA . GLY A 1 209 ? 12.148 8.052 9.255 1.00 61.22 209 GLY A CA 1
ATOM 1738 C C . GLY A 1 209 ? 12.398 7.976 10.755 1.00 61.22 209 GLY A C 1
ATOM 1739 O O . GLY A 1 209 ? 12.641 6.906 11.304 1.00 61.22 209 GLY A O 1
ATOM 1740 N N . ASN A 1 210 ? 12.395 9.128 11.416 1.00 55.97 210 ASN A N 1
ATOM 1741 C CA . ASN A 1 210 ? 12.195 9.214 12.854 1.00 55.97 210 ASN A CA 1
ATOM 1742 C C . ASN A 1 210 ? 10.985 10.118 13.134 1.00 55.97 210 ASN A C 1
ATOM 1744 O O . ASN A 1 210 ? 10.578 10.891 12.259 1.00 55.97 210 ASN A O 1
ATOM 1748 N N . LEU A 1 211 ? 10.487 10.023 14.373 1.00 48.78 211 LEU A N 1
ATOM 1749 C CA . LEU A 1 211 ? 9.241 10.559 14.951 1.00 48.78 211 LEU A CA 1
ATOM 1750 C C . LEU A 1 211 ? 8.793 11.986 14.554 1.00 48.78 211 LEU A C 1
ATOM 1752 O O . LEU A 1 211 ? 7.654 12.342 14.836 1.00 48.78 211 LEU A O 1
ATOM 1756 N N . GLU A 1 212 ? 9.632 12.814 13.926 1.00 53.66 212 GLU A N 1
ATOM 1757 C CA . GLU A 1 212 ? 9.278 14.183 13.518 1.00 53.66 212 GLU A CA 1
ATOM 1758 C C . GLU A 1 212 ? 9.022 14.364 12.010 1.00 53.66 212 GLU A C 1
ATOM 1760 O O . GLU A 1 212 ? 8.293 15.280 11.630 1.00 53.66 212 GLU A O 1
ATOM 1765 N N . ARG A 1 213 ? 9.601 13.531 11.129 1.00 59.16 213 ARG A N 1
ATOM 1766 C CA . ARG A 1 213 ? 9.590 13.759 9.660 1.00 59.16 213 ARG A CA 1
ATOM 1767 C C . ARG A 1 213 ? 9.019 12.610 8.829 1.00 59.16 213 ARG A C 1
ATOM 1769 O O . ARG A 1 213 ? 9.151 12.619 7.605 1.00 59.16 213 ARG A O 1
ATOM 1776 N N . GLU A 1 214 ? 8.387 11.626 9.464 1.00 67.44 214 GLU A N 1
ATOM 1777 C CA . GLU A 1 214 ? 7.848 10.439 8.780 1.00 67.44 214 GLU A CA 1
ATOM 1778 C C . GLU A 1 214 ? 6.852 10.803 7.669 1.00 67.44 214 GLU A C 1
ATOM 1780 O O . GLU A 1 214 ? 6.906 10.220 6.585 1.00 67.44 214 GLU A O 1
ATOM 1785 N N . SER A 1 215 ? 6.020 11.831 7.877 1.00 68.25 215 SER A N 1
ATOM 1786 C CA . SER A 1 215 ? 5.051 12.266 6.862 1.00 68.25 215 SER A CA 1
ATOM 1787 C C . SER A 1 215 ? 5.693 12.792 5.571 1.00 68.25 215 SER A C 1
ATOM 1789 O O . SER A 1 215 ? 5.221 12.449 4.491 1.00 68.25 215 SER A O 1
ATOM 1791 N N . GLU A 1 216 ? 6.781 13.567 5.629 1.00 81.94 216 GLU A N 1
ATOM 1792 C CA . GLU A 1 216 ? 7.418 14.122 4.422 1.00 81.94 216 GLU A CA 1
ATOM 1793 C C . GLU A 1 216 ? 8.036 13.027 3.550 1.00 81.94 216 GLU A C 1
ATOM 1795 O O . GLU A 1 216 ? 7.886 13.037 2.327 1.00 81.94 216 GLU A O 1
ATOM 1800 N N . TYR A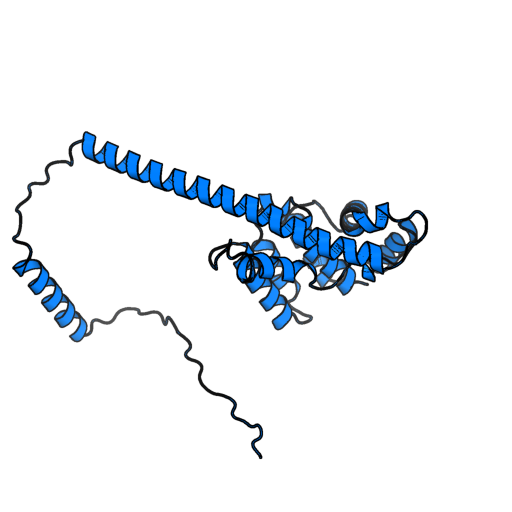 1 217 ? 8.699 12.053 4.177 1.00 85.94 217 TYR A N 1
ATOM 1801 C CA . TYR A 1 217 ? 9.290 10.930 3.459 1.00 85.94 217 TYR A CA 1
ATOM 1802 C C . TYR A 1 217 ? 8.223 10.007 2.867 1.00 85.94 217 TYR A C 1
ATOM 1804 O O . TYR A 1 217 ? 8.354 9.608 1.713 1.00 85.94 217 TYR A O 1
ATOM 1812 N N . LEU A 1 218 ? 7.141 9.718 3.596 1.00 87.00 218 LEU A N 1
ATOM 1813 C CA . LEU A 1 218 ? 6.028 8.919 3.070 1.00 87.00 218 LEU A CA 1
ATOM 1814 C C . LEU A 1 218 ? 5.277 9.630 1.941 1.00 87.00 218 LEU A C 1
ATOM 1816 O O . LEU A 1 218 ? 4.852 8.982 0.985 1.00 87.00 218 LEU A O 1
ATOM 1820 N N . ILE A 1 219 ? 5.153 10.957 2.003 1.00 90.88 219 ILE A N 1
ATOM 1821 C CA . ILE A 1 219 ? 4.602 11.750 0.899 1.00 90.88 219 ILE A CA 1
ATOM 1822 C C . ILE A 1 219 ? 5.538 11.696 -0.319 1.00 90.88 219 ILE A C 1
ATOM 1824 O O . ILE A 1 219 ? 5.058 11.550 -1.442 1.00 90.88 219 ILE A O 1
ATOM 1828 N N . ASP A 1 220 ? 6.864 11.757 -0.143 1.00 92.25 220 ASP A N 1
ATOM 1829 C CA . ASP A 1 220 ? 7.809 11.579 -1.259 1.00 92.25 220 ASP A CA 1
ATOM 1830 C C . ASP A 1 220 ? 7.701 10.180 -1.887 1.00 92.25 220 ASP A C 1
ATOM 1832 O O . ASP A 1 220 ? 7.705 10.071 -3.114 1.00 92.25 220 ASP A O 1
ATOM 1836 N N . VAL A 1 221 ? 7.531 9.132 -1.071 1.00 92.88 221 VAL A N 1
ATOM 1837 C CA . VAL A 1 221 ? 7.255 7.756 -1.523 1.00 92.88 221 VAL A CA 1
ATOM 1838 C C . VAL A 1 221 ? 5.980 7.706 -2.365 1.00 92.88 221 VAL A C 1
ATOM 1840 O O . VAL A 1 221 ? 6.016 7.231 -3.501 1.00 92.88 221 VAL A O 1
ATOM 1843 N N . LEU A 1 222 ? 4.869 8.232 -1.840 1.00 95.56 222 LEU A N 1
ATOM 1844 C CA . LEU A 1 222 ? 3.581 8.314 -2.537 1.00 95.56 222 LEU A CA 1
ATOM 1845 C C . LEU A 1 222 ? 3.718 9.024 -3.885 1.00 95.56 222 LEU A C 1
ATOM 1847 O O . LEU A 1 222 ? 3.179 8.578 -4.898 1.00 95.56 222 LEU A O 1
ATOM 1851 N N . ASN A 1 223 ? 4.506 10.096 -3.927 1.00 96.31 223 ASN A N 1
ATOM 1852 C CA . ASN A 1 223 ? 4.715 10.880 -5.134 1.00 96.31 223 ASN A CA 1
ATOM 1853 C C . ASN A 1 223 ? 5.485 10.146 -6.238 1.00 96.31 223 ASN A C 1
ATOM 1855 O O . ASN A 1 223 ? 5.400 10.579 -7.387 1.00 96.31 223 ASN A O 1
ATOM 1859 N N . LYS A 1 224 ? 6.194 9.047 -5.940 1.00 96.75 224 LYS A N 1
ATOM 1860 C CA . LYS A 1 224 ? 6.865 8.239 -6.974 1.00 96.75 224 LYS A CA 1
ATOM 1861 C C . LYS A 1 224 ? 5.910 7.360 -7.771 1.00 96.75 224 LYS A C 1
ATOM 1863 O O . LYS A 1 224 ? 6.287 6.935 -8.855 1.00 96.75 224 LYS A O 1
ATOM 1868 N N . ILE A 1 225 ? 4.705 7.098 -7.267 1.00 96.69 225 ILE A N 1
ATOM 1869 C CA . ILE A 1 225 ? 3.711 6.285 -7.973 1.00 96.69 225 ILE A CA 1
ATOM 1870 C C . ILE A 1 225 ? 2.960 7.180 -8.977 1.00 96.69 225 ILE A C 1
ATOM 1872 O O . ILE A 1 225 ? 2.460 8.241 -8.575 1.00 96.69 225 ILE A O 1
ATOM 1876 N N . PRO A 1 226 ? 2.877 6.799 -10.265 1.00 96.38 226 PRO A N 1
ATOM 1877 C CA . PRO A 1 226 ? 2.017 7.468 -11.240 1.00 96.38 226 PRO A CA 1
ATOM 1878 C C . PRO A 1 226 ? 0.536 7.430 -10.830 1.00 96.38 226 PRO A C 1
ATOM 1880 O O . PRO A 1 226 ? 0.108 6.511 -10.138 1.00 96.38 226 PRO A O 1
ATOM 1883 N N . GLU A 1 227 ? -0.253 8.422 -11.248 1.00 95.44 227 GLU A N 1
ATOM 1884 C CA . GLU A 1 227 ? -1.656 8.562 -10.814 1.00 95.44 227 GLU A CA 1
ATOM 1885 C C . GLU A 1 227 ? -2.530 7.381 -11.256 1.00 95.44 227 GLU A C 1
ATOM 1887 O O . GLU A 1 227 ? -3.282 6.826 -10.461 1.00 95.44 227 GLU A O 1
ATOM 1892 N N . ASP A 1 228 ? -2.376 6.953 -12.510 1.00 94.38 228 ASP A N 1
ATOM 1893 C CA . ASP A 1 228 ? -3.066 5.802 -13.090 1.00 94.38 228 ASP A CA 1
ATOM 1894 C C . ASP A 1 228 ? -2.700 4.506 -12.362 1.00 94.38 228 ASP A C 1
ATOM 1896 O O . ASP A 1 228 ? -3.570 3.702 -12.032 1.00 94.38 228 ASP A O 1
ATOM 1900 N N . LYS A 1 229 ? -1.417 4.338 -12.025 1.00 95.56 229 LYS A N 1
ATOM 1901 C CA . LYS A 1 229 ? -0.941 3.186 -11.257 1.00 95.56 229 LYS A CA 1
ATOM 1902 C C . LYS A 1 229 ? -1.475 3.217 -9.831 1.00 95.56 229 LYS A C 1
ATOM 1904 O O . LYS A 1 229 ? -1.858 2.179 -9.306 1.00 95.56 229 LYS A O 1
ATOM 1909 N N . PHE A 1 230 ? -1.570 4.389 -9.206 1.00 96.75 230 PHE A N 1
ATOM 1910 C CA . PHE A 1 230 ? -2.070 4.516 -7.838 1.00 96.75 230 PHE A CA 1
ATOM 1911 C C . PHE A 1 230 ? -3.512 4.010 -7.670 1.00 96.75 230 PHE A C 1
ATOM 1913 O O . PHE A 1 230 ? -3.875 3.562 -6.583 1.00 96.75 230 PHE A O 1
ATOM 1920 N N . GLN A 1 231 ? -4.309 3.988 -8.743 1.00 94.94 231 GLN A N 1
ATOM 1921 C CA . GLN A 1 231 ? -5.660 3.414 -8.752 1.00 94.94 231 GLN A CA 1
ATOM 1922 C C . GLN A 1 231 ? -5.680 1.889 -8.551 1.00 94.94 231 GLN A C 1
ATOM 1924 O O . GLN A 1 231 ? -6.696 1.330 -8.129 1.00 94.94 231 GLN A O 1
ATOM 1929 N N . LEU A 1 232 ? -4.548 1.203 -8.723 1.00 94.31 232 LEU A N 1
ATOM 1930 C CA . LEU A 1 232 ? -4.415 -0.231 -8.477 1.00 94.31 232 LEU A CA 1
ATOM 1931 C C . LEU A 1 232 ? -4.108 -0.502 -6.998 1.00 94.31 232 LEU A C 1
ATOM 1933 O O . LEU A 1 232 ? -3.076 -0.083 -6.465 1.00 94.31 232 LEU A O 1
ATOM 1937 N N . ILE A 1 233 ? -4.983 -1.259 -6.325 1.00 93.50 233 ILE A N 1
ATOM 1938 C CA . ILE A 1 233 ? -4.863 -1.525 -4.880 1.00 93.50 233 ILE A CA 1
ATOM 1939 C C . ILE A 1 233 ? -3.524 -2.164 -4.508 1.00 93.50 233 ILE A C 1
ATOM 1941 O O . ILE A 1 233 ? -2.998 -1.891 -3.431 1.00 93.50 233 ILE A O 1
ATOM 1945 N N . MET A 1 234 ? -2.923 -2.961 -5.398 1.00 93.06 234 MET A N 1
ATOM 1946 C CA . MET A 1 234 ? -1.625 -3.597 -5.162 1.00 93.06 234 MET A CA 1
ATOM 1947 C C . MET A 1 234 ? -0.519 -2.603 -4.786 1.00 93.06 234 MET A C 1
ATOM 1949 O O . MET A 1 234 ? 0.338 -2.942 -3.971 1.00 93.06 234 MET A O 1
ATOM 1953 N N . TYR A 1 235 ? -0.570 -1.373 -5.305 1.00 93.94 235 TYR A N 1
ATOM 1954 C CA . TYR A 1 235 ? 0.385 -0.316 -4.974 1.00 93.94 235 TYR A CA 1
ATOM 1955 C C . TYR A 1 235 ? 0.012 0.466 -3.711 1.00 93.94 235 TYR A C 1
ATOM 1957 O O . TYR A 1 235 ? 0.878 1.084 -3.092 1.00 93.94 235 TYR A O 1
ATOM 1965 N N . ARG A 1 236 ? -1.247 0.382 -3.270 1.00 94.38 236 ARG A N 1
ATOM 1966 C CA . ARG A 1 236 ? -1.729 0.990 -2.022 1.00 94.38 236 ARG A CA 1
ATOM 1967 C C . ARG A 1 236 ? -1.567 0.088 -0.801 1.00 94.38 236 ARG A C 1
ATOM 1969 O O . ARG A 1 236 ? -1.447 0.600 0.312 1.00 94.38 236 ARG A O 1
ATOM 1976 N N . LYS A 1 237 ? -1.487 -1.238 -0.994 1.00 93.12 237 LYS A N 1
ATOM 1977 C CA . LYS A 1 237 ? -1.319 -2.236 0.085 1.00 93.12 237 LYS A CA 1
ATOM 1978 C C . LYS A 1 237 ? -0.174 -1.898 1.038 1.00 93.12 237 LYS A C 1
ATOM 1980 O O . LYS A 1 237 ? -0.352 -1.985 2.243 1.00 93.12 237 LYS A O 1
ATOM 1985 N N . LEU A 1 238 ? 0.959 -1.429 0.516 1.00 90.88 238 LEU A N 1
ATOM 1986 C CA . LEU A 1 238 ? 2.115 -1.069 1.339 1.00 90.88 238 LEU A CA 1
ATOM 1987 C C . LEU A 1 238 ? 1.837 0.120 2.282 1.00 90.88 238 LEU A C 1
ATOM 1989 O O . LEU A 1 238 ? 2.276 0.097 3.430 1.00 90.88 238 LEU A O 1
ATOM 1993 N N . PHE A 1 239 ? 1.066 1.123 1.848 1.00 92.12 239 PHE A N 1
ATOM 1994 C CA . PHE A 1 239 ? 0.643 2.218 2.732 1.00 92.12 239 PHE A CA 1
ATOM 1995 C C . PHE A 1 239 ? -0.372 1.740 3.768 1.00 92.12 239 PHE A C 1
ATOM 1997 O O . PHE A 1 239 ? -0.301 2.144 4.922 1.00 92.12 239 PHE A O 1
ATOM 2004 N N . LEU A 1 240 ? -1.296 0.862 3.377 1.00 94.31 240 LEU A N 1
ATOM 2005 C CA . LEU A 1 240 ? -2.291 0.285 4.283 1.00 94.31 240 LEU A CA 1
ATOM 2006 C C . LEU A 1 240 ? -1.640 -0.598 5.362 1.00 94.31 240 LEU A C 1
ATOM 2008 O O . LEU A 1 240 ? -1.982 -0.462 6.535 1.00 94.31 240 LEU A O 1
ATOM 2012 N N . ASP A 1 241 ? -0.654 -1.422 4.991 1.00 91.69 241 ASP A N 1
ATOM 2013 C CA . ASP A 1 241 ? 0.179 -2.187 5.929 1.00 91.69 241 ASP A CA 1
ATOM 2014 C C . ASP A 1 241 ? 0.880 -1.251 6.919 1.00 91.69 241 ASP A C 1
ATOM 2016 O O . ASP A 1 241 ? 0.854 -1.477 8.131 1.00 91.69 241 ASP A O 1
ATOM 2020 N N . PHE A 1 242 ? 1.487 -0.171 6.416 1.00 88.69 242 PHE A N 1
ATOM 2021 C CA . PHE A 1 242 ? 2.154 0.824 7.251 1.00 88.69 242 PHE A CA 1
ATOM 2022 C C . PHE A 1 242 ? 1.186 1.492 8.237 1.00 88.69 242 PHE A C 1
ATOM 2024 O O . PHE A 1 242 ? 1.468 1.540 9.433 1.00 88.69 242 PHE A O 1
ATOM 2031 N N . ILE A 1 243 ? 0.038 1.974 7.754 1.00 90.44 243 ILE A N 1
ATOM 2032 C CA . ILE A 1 243 ? -0.978 2.655 8.567 1.00 90.44 243 ILE A CA 1
ATOM 2033 C C . ILE A 1 243 ? -1.467 1.739 9.684 1.00 90.44 243 ILE A C 1
ATOM 2035 O O . ILE A 1 243 ? -1.483 2.148 10.844 1.00 90.44 243 ILE A O 1
ATOM 2039 N N . TYR A 1 244 ? -1.823 0.498 9.345 1.00 91.50 244 TYR A N 1
ATOM 2040 C CA . TYR A 1 244 ? -2.320 -0.458 10.324 1.00 91.50 244 TYR A CA 1
ATOM 2041 C C . TYR A 1 244 ? -1.265 -0.749 11.395 1.00 91.50 244 TYR A C 1
ATOM 2043 O O . TYR A 1 244 ? -1.542 -0.656 12.582 1.00 91.50 244 TYR A O 1
ATOM 2051 N N . THR A 1 245 ? -0.031 -1.043 10.988 1.00 86.75 245 THR A N 1
ATOM 2052 C CA . THR A 1 245 ? 1.036 -1.470 11.910 1.00 86.75 245 THR A CA 1
ATOM 2053 C C . THR A 1 245 ? 1.735 -0.348 12.679 1.00 86.75 245 THR A C 1
ATOM 2055 O O . THR A 1 245 ? 2.583 -0.627 13.530 1.00 86.75 245 THR A O 1
ATOM 2058 N N . THR A 1 246 ? 1.467 0.911 12.335 1.00 80.38 246 THR A N 1
ATOM 2059 C CA . THR A 1 246 ? 2.010 2.084 13.041 1.00 80.38 246 THR A CA 1
ATOM 2060 C C . THR A 1 246 ? 1.052 2.586 14.113 1.00 80.38 246 THR A C 1
ATOM 2062 O O . THR A 1 246 ? 1.493 3.150 15.111 1.00 80.38 246 THR A O 1
ATOM 2065 N N . LEU A 1 247 ? -0.253 2.392 13.914 1.00 74.56 247 LEU A N 1
ATOM 2066 C CA . LEU A 1 247 ? -1.292 2.937 14.787 1.00 74.56 247 LEU A CA 1
ATOM 2067 C C . LEU A 1 247 ? -1.948 1.902 15.710 1.00 74.56 247 LEU A C 1
ATOM 2069 O O . LEU A 1 247 ? -2.609 2.308 16.665 1.00 74.56 247 LEU A O 1
ATOM 2073 N N . ASN A 1 248 ? -1.772 0.608 15.431 1.00 63.41 248 ASN A N 1
ATOM 20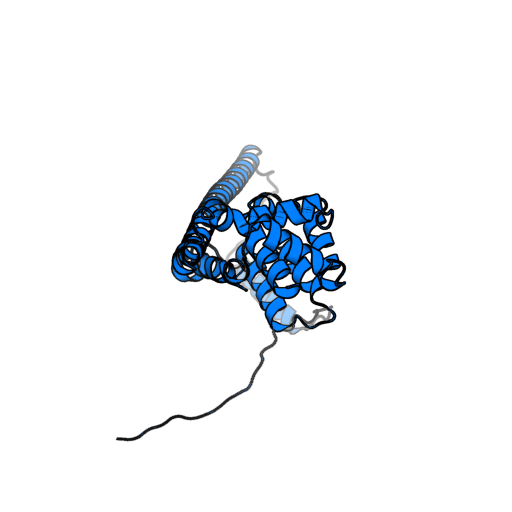74 C CA . ASN A 1 248 ? -2.235 -0.517 16.248 1.00 63.41 248 ASN A CA 1
ATOM 2075 C C . ASN A 1 248 ? -1.040 -1.301 16.796 1.00 63.41 248 ASN A C 1
ATOM 2077 O O . ASN A 1 248 ? -1.051 -1.592 18.010 1.00 63.41 248 ASN A O 1
#

Secondary structure (DSSP, 8-state):
--------------------------HHHHHHHHHHHHHHHHHS-----------HHHHHHHHHHHHHHHHHHHHHHHHHHHHHHHHHHHHHHHHHHHHHHHT---TT-HHHHHTHHHHHHHHHHHTTS---SSHHHHHHHHHHHHTT-S-HHHHHHHHHHHTS--GGGS-TTTTHHHHHIIIIIS----TTSHHHHHHHHHHHHHHH--TTTHHHHHHHHHHTS-HHHHTSHHHHHHHHHHHHHHH-

Foldseek 3Di:
DDDDDDDDDDDDDPDPPPDDPDDDDDPVVVVVVVVVVVVCCVPDPPPPDDPPPPPPVVVVVVVVVVVVVVVVVVVLVVVLVVVLLVLLVVLLQVLLVVLLVVVDDPDPLSVCSNCVLVLLVVLCCVVVLFVDLFLVSLLSNLVCLLVVVDDLVSQVVSCVVSVHRCLSSLDACSSLVSLVCVCPPVVSDDCVQLSNVLSVLVVCLVVPPDSPCNSVSVSSSSVSADGVRSSDVSSVSNVSSVSSVSND

pLDDT: mean 75.34, std 22.17, range [23.19, 97.81]

Radius of gyration: 27.72 Å; chains: 1; bounding box: 62×57×69 Å

Sequence (248 aa):
MLNSMAWALFRSSQIFKFGLLRKKDNKKNLKIRLVFNRIVTVYFQPYYSYTIPLPTILKKLLQIIILTLITACDSTKNTIDLIADEKFELCSEIKYNRRVTEIGPIAGKLIYKQNIHSLLENSLLKEKYLTEIDKIGYSELLKKVNQKEIKPDFFEKLKSDIGFDPYSLFPKNSHLSCYGYLFEQLHILDKSSWQYQFCLAFNKFEAYGNLERESEYLIDVLNKIPEDKFQLIMYRKLFLDFIYTTLN